Protein AF-A0A0A9DN92-F1 (afdb_monomer_lite)

Secondary structure (DSSP, 8-state):
-HHHHHHHHHHHS--------------SHHHHHHHHHHHHHH--PPP----------S----TT-HHHHHHHTTTTS------TT-HHHHHHHHHHHTS-HHHHHHHHHHHHHHHHHHHHHGGG--HHHHHHHHHHHHHHHHS--S-HHHHHHHHHHHHHHHHHHHHH-THHHHHTHHHHHHHHHGGGS-HHHHHHHHHHHHHHHHTTTT-TT-HHHHHHHHHHHHHHHHHHHHHHHHTTSS-S-S-HHHHHHHHHHHHHHHHHHHHHHHHHHHHSGGGHHHHHHHHHHHH-

Structure (mmCIF, N/CA/C/O backbone):
data_AF-A0A0A9DN92-F1
#
_entry.id   AF-A0A0A9DN92-F1
#
loop_
_atom_site.group_PDB
_atom_site.id
_atom_site.type_symbol
_atom_site.label_atom_id
_atom_site.label_alt_id
_atom_site.label_comp_id
_atom_site.label_asym_id
_atom_site.label_entity_id
_atom_site.label_seq_id
_atom_site.pdbx_PDB_ins_code
_atom_site.Cartn_x
_atom_site.Cartn_y
_atom_site.Cartn_z
_atom_site.occupancy
_atom_site.B_iso_or_equiv
_atom_site.auth_seq_id
_atom_site.auth_comp_id
_atom_site.auth_asym_id
_atom_site.auth_atom_id
_atom_site.pdbx_PDB_model_num
ATOM 1 N N . MET A 1 1 ? -34.559 -5.605 14.496 1.00 43.47 1 MET A N 1
ATOM 2 C CA . MET A 1 1 ? -35.981 -5.196 14.453 1.00 43.47 1 MET A CA 1
ATOM 3 C C . MET A 1 1 ? -36.834 -6.114 13.586 1.00 43.47 1 MET A C 1
ATOM 5 O O . MET A 1 1 ? -37.780 -6.673 14.115 1.00 43.47 1 MET A O 1
ATOM 9 N N . LEU A 1 2 ? -36.487 -6.346 12.312 1.00 36.09 2 LEU A N 1
ATOM 10 C CA . LEU A 1 2 ? -37.314 -7.161 11.402 1.00 36.09 2 LEU A CA 1
ATOM 11 C C . LEU A 1 2 ? -37.469 -8.635 11.831 1.00 36.09 2 LEU A C 1
ATOM 13 O O . LEU A 1 2 ? -38.539 -9.211 11.696 1.00 36.09 2 LEU A O 1
ATOM 17 N N . VAL A 1 3 ? -36.410 -9.231 12.388 1.00 43.56 3 VAL A N 1
ATOM 18 C CA . VAL A 1 3 ? -36.395 -10.650 12.793 1.00 43.56 3 VAL A CA 1
ATOM 19 C C . VAL A 1 3 ? -37.336 -10.915 13.972 1.00 43.56 3 VAL A C 1
ATOM 21 O O . VAL A 1 3 ? -38.085 -11.881 13.948 1.00 43.56 3 VAL A O 1
ATOM 24 N N . VAL A 1 4 ? -37.375 -10.007 14.953 1.00 49.88 4 VAL A N 1
ATOM 25 C CA . VAL A 1 4 ? -38.256 -10.123 16.131 1.00 49.88 4 VAL A CA 1
ATOM 26 C C . VAL A 1 4 ? -39.722 -9.871 15.754 1.00 49.88 4 VAL A C 1
ATOM 28 O O . VAL A 1 4 ? -40.617 -10.501 16.307 1.00 49.88 4 VAL A O 1
ATOM 31 N N . ALA A 1 5 ? -39.977 -8.993 14.776 1.00 45.62 5 ALA A N 1
ATOM 32 C CA . ALA A 1 5 ? -41.321 -8.765 14.244 1.00 45.62 5 ALA A CA 1
ATOM 33 C C . ALA A 1 5 ? -41.845 -9.979 13.452 1.00 45.62 5 ALA A C 1
ATOM 35 O O . ALA A 1 5 ? -43.013 -10.337 13.589 1.00 45.62 5 ALA A O 1
ATOM 36 N N . LEU A 1 6 ? -40.977 -10.660 12.692 1.00 45.88 6 LEU A N 1
ATOM 37 C CA . LEU A 1 6 ? -41.326 -11.886 11.965 1.00 45.88 6 LEU A CA 1
ATOM 38 C C . LEU A 1 6 ? -41.592 -13.067 12.913 1.00 45.88 6 LEU A C 1
ATOM 40 O O . LEU A 1 6 ? -42.570 -13.786 12.727 1.00 45.88 6 LEU A O 1
ATOM 44 N N . GLU A 1 7 ? -40.813 -13.200 13.989 1.00 47.06 7 GLU A N 1
ATOM 45 C CA . GLU A 1 7 ? -41.012 -14.249 15.003 1.00 47.06 7 GLU A CA 1
ATOM 46 C C . GLU A 1 7 ? -42.326 -14.088 15.797 1.00 47.06 7 GLU A C 1
ATOM 48 O O . GLU A 1 7 ? -42.868 -15.054 16.343 1.00 47.06 7 GLU A O 1
ATOM 53 N N . LYS A 1 8 ? -42.854 -12.857 15.866 1.00 48.88 8 LYS A N 1
ATOM 54 C CA . LYS A 1 8 ? -44.130 -12.534 16.525 1.00 48.88 8 LYS A CA 1
ATOM 55 C C . LYS A 1 8 ? -45.339 -12.844 15.633 1.00 48.88 8 LYS A C 1
ATOM 57 O O . LYS A 1 8 ? -46.377 -13.242 16.154 1.00 48.88 8 LYS A O 1
ATOM 62 N N . VAL A 1 9 ? -45.191 -12.717 14.310 1.00 51.09 9 VAL A N 1
ATOM 63 C CA . VAL A 1 9 ? -46.217 -13.081 13.309 1.00 51.09 9 VAL A CA 1
ATOM 64 C C . VAL A 1 9 ? -46.327 -14.599 13.141 1.00 51.09 9 VAL A C 1
ATOM 66 O O . VAL A 1 9 ? -47.426 -15.127 12.968 1.00 51.09 9 VAL A O 1
ATOM 69 N N . GLU A 1 10 ? -45.209 -15.317 13.256 1.00 49.81 10 GLU A N 1
ATOM 70 C CA . GLU A 1 10 ? -45.196 -16.783 13.197 1.00 49.81 10 GLU A CA 1
ATOM 71 C C . GLU A 1 10 ? -45.874 -17.412 14.426 1.00 49.81 10 GLU A C 1
ATOM 73 O O . GLU A 1 10 ? -46.599 -18.395 14.299 1.00 49.81 10 GLU A O 1
ATOM 78 N N . ARG A 1 11 ? -45.742 -16.795 15.611 1.00 50.12 11 ARG A N 1
ATOM 79 C CA . ARG A 1 11 ? -46.458 -17.230 16.826 1.00 50.12 11 ARG A CA 1
ATOM 80 C C . ARG A 1 11 ? -47.942 -16.857 16.852 1.00 50.12 11 ARG A C 1
ATOM 82 O O . ARG A 1 11 ? -48.706 -17.549 17.519 1.00 50.12 11 ARG A O 1
ATOM 89 N N . SER A 1 12 ? -48.363 -15.785 16.173 1.00 43.91 12 SER A N 1
ATOM 90 C CA . SER A 1 12 ? -49.780 -15.384 16.113 1.00 43.91 12 SER A CA 1
ATOM 91 C C . SER A 1 12 ? -50.568 -16.090 15.005 1.00 43.91 12 SER A C 1
ATOM 93 O O . SER A 1 12 ? -51.798 -16.131 15.059 1.00 43.91 12 SER A O 1
ATOM 95 N N . SER A 1 13 ? -49.881 -16.695 14.035 1.00 47.00 13 SER A N 1
ATOM 96 C CA . SER A 1 13 ? -50.494 -17.453 12.943 1.00 47.00 13 SER A CA 1
ATOM 97 C C . SER A 1 13 ? -50.582 -18.933 13.316 1.00 47.00 13 SER A C 1
ATOM 99 O O . SER A 1 13 ? -49.777 -19.756 12.887 1.00 47.00 13 SER A O 1
ATOM 101 N N . GLY A 1 14 ? -51.557 -19.274 14.160 1.00 42.22 14 GLY A N 1
ATOM 102 C CA . GLY A 1 14 ? -51.874 -20.666 14.483 1.00 42.22 14 GLY A CA 1
ATOM 103 C C . GLY A 1 14 ? -52.130 -21.511 13.226 1.00 42.22 14 GLY A C 1
ATOM 104 O O . GLY A 1 14 ? -52.696 -21.036 12.241 1.00 42.22 14 GLY A O 1
ATOM 105 N N . THR A 1 15 ? -51.700 -22.774 13.278 1.00 42.66 15 THR A N 1
ATOM 106 C CA . THR A 1 15 ? -51.783 -23.787 12.216 1.00 42.66 15 THR A CA 1
ATOM 107 C C . THR A 1 15 ? -53.162 -23.830 11.555 1.00 42.66 15 THR A C 1
ATOM 109 O O . THR A 1 15 ? -54.137 -24.292 12.148 1.00 42.66 15 THR A O 1
ATOM 112 N N . LEU A 1 16 ? -53.240 -23.392 10.297 1.00 39.69 16 LEU A N 1
ATOM 113 C CA . LEU A 1 16 ? -54.478 -23.375 9.519 1.00 39.69 16 LEU A CA 1
ATOM 114 C C . LEU A 1 16 ? -54.752 -24.773 8.938 1.00 39.69 16 LEU A C 1
ATOM 116 O O . LEU A 1 16 ? -54.486 -25.066 7.773 1.00 39.69 16 LEU A O 1
ATOM 120 N N . ILE A 1 17 ? -55.263 -25.667 9.789 1.00 36.03 17 ILE A N 1
ATOM 121 C CA . ILE A 1 17 ? -55.920 -26.902 9.356 1.00 36.03 17 ILE A CA 1
ATOM 122 C C . ILE A 1 17 ? -57.310 -26.532 8.836 1.00 36.03 17 ILE A C 1
ATOM 124 O O . ILE A 1 17 ? -58.165 -26.105 9.599 1.00 36.03 17 ILE A O 1
ATOM 128 N N . GLY A 1 18 ? -57.510 -26.750 7.536 1.00 36.69 18 GLY A N 1
ATOM 129 C CA . GLY A 1 18 ? -58.742 -27.276 6.949 1.00 36.69 18 GLY A CA 1
ATOM 130 C C . GLY A 1 18 ? -60.064 -26.524 7.158 1.00 36.69 18 GLY A C 1
ATOM 131 O O . GLY A 1 18 ? -60.669 -26.575 8.222 1.00 36.69 18 GLY A O 1
ATOM 132 N N . SER A 1 19 ? -60.618 -26.103 6.017 1.00 33.38 19 SER A N 1
ATOM 133 C CA . SER A 1 19 ? -62.048 -26.062 5.660 1.00 33.38 19 SER A CA 1
ATOM 134 C C . SER A 1 19 ? -62.841 -24.752 5.805 1.00 33.38 19 SER A C 1
ATOM 136 O O . SER A 1 19 ? -62.790 -24.039 6.798 1.00 33.38 19 SER A O 1
ATOM 138 N N . SER A 1 20 ? -63.657 -24.552 4.763 1.00 32.78 20 SER A N 1
ATOM 139 C CA . SER A 1 20 ? -64.855 -23.713 4.648 1.00 32.78 20 SER A CA 1
ATOM 140 C C . SER A 1 20 ? -64.709 -22.235 4.274 1.00 32.78 20 SER A C 1
ATOM 142 O O . SER A 1 20 ? -64.509 -21.336 5.081 1.00 32.78 20 SER A O 1
ATOM 144 N N . ILE A 1 2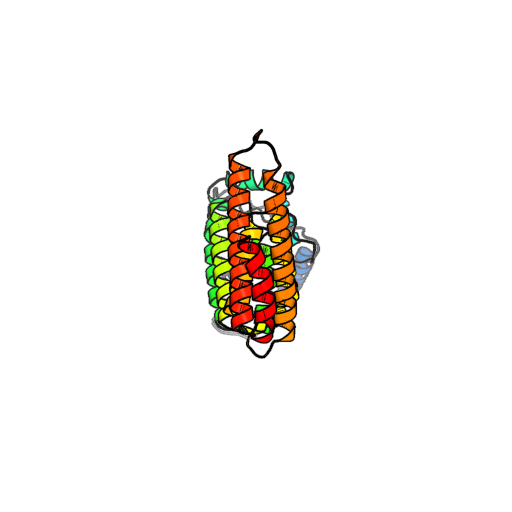1 ? -64.971 -22.022 2.983 1.00 45.66 21 ILE A N 1
ATOM 145 C CA . ILE A 1 21 ? -65.538 -20.822 2.368 1.00 45.66 21 ILE A CA 1
ATOM 146 C C . ILE A 1 21 ? -66.818 -20.424 3.123 1.00 45.66 21 ILE A C 1
ATOM 148 O O . ILE A 1 21 ? -67.816 -21.131 3.016 1.00 45.66 21 ILE A O 1
ATOM 152 N N . ALA A 1 22 ? -66.800 -19.306 3.852 1.00 39.00 22 ALA A N 1
ATOM 153 C CA . ALA A 1 22 ? -67.880 -18.311 3.921 1.00 39.00 22 ALA A CA 1
ATOM 154 C C . ALA A 1 22 ? -67.565 -17.233 4.971 1.00 39.00 22 ALA A C 1
ATOM 156 O O . ALA A 1 22 ? -66.999 -17.514 6.019 1.00 39.00 22 ALA A O 1
ATO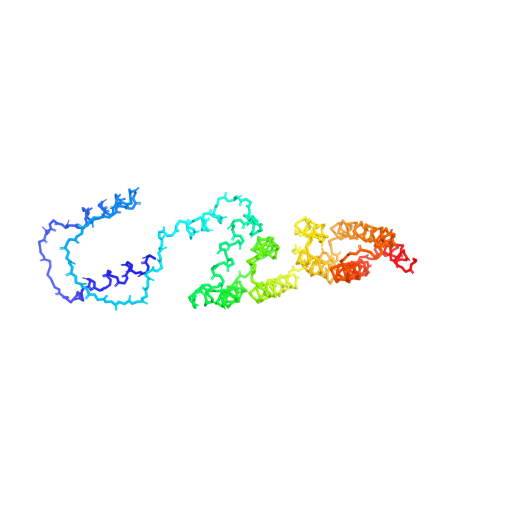M 157 N N . THR A 1 23 ? -68.054 -16.020 4.700 1.00 35.47 23 THR A N 1
ATOM 158 C CA . THR A 1 23 ? -68.032 -14.795 5.525 1.00 35.47 23 THR A CA 1
ATOM 159 C C . THR A 1 23 ? -66.787 -13.908 5.393 1.00 35.47 23 THR A C 1
ATOM 161 O O . THR A 1 23 ? -65.754 -14.080 6.026 1.00 35.47 23 THR A O 1
ATOM 164 N N . ILE A 1 24 ? -66.940 -12.879 4.555 1.00 49.47 24 ILE A N 1
ATOM 165 C CA . ILE A 1 24 ? -66.137 -11.657 4.575 1.00 49.47 24 ILE A CA 1
ATOM 166 C C . ILE A 1 24 ? -66.455 -10.954 5.901 1.00 49.47 24 ILE A C 1
ATOM 168 O O . ILE A 1 24 ? -67.438 -10.222 6.004 1.00 49.47 24 ILE A O 1
ATOM 172 N N . GLN A 1 25 ? -65.658 -11.208 6.936 1.00 45.16 25 GLN A N 1
ATOM 173 C CA . GLN A 1 25 ? -65.558 -10.294 8.067 1.00 45.16 25 GLN A CA 1
ATOM 174 C C . GLN A 1 25 ? -64.552 -9.206 7.699 1.00 45.16 25 GLN A C 1
ATOM 176 O O . GLN A 1 25 ? -63.431 -9.490 7.281 1.00 45.16 25 GLN A O 1
ATOM 181 N N . LYS A 1 26 ? -65.001 -7.954 7.811 1.00 48.16 26 LYS A N 1
ATOM 182 C CA . LYS A 1 26 ? -64.225 -6.724 7.644 1.00 48.16 26 LYS A CA 1
ATOM 183 C C . LYS A 1 26 ? -62.904 -6.862 8.408 1.00 48.16 26 LYS A C 1
ATOM 185 O O . LYS A 1 26 ? -62.885 -6.807 9.633 1.00 48.16 26 LYS A O 1
ATOM 190 N N . SER A 1 27 ? -61.822 -7.142 7.685 1.00 44.38 27 SER A N 1
ATOM 191 C CA . SER A 1 27 ? -60.524 -7.435 8.285 1.00 44.38 27 SER A CA 1
ATOM 192 C C . SER A 1 27 ? -59.995 -6.183 8.979 1.00 44.38 27 SER A C 1
ATOM 194 O O . SER A 1 27 ? -59.943 -5.140 8.337 1.00 44.38 27 SER A O 1
ATOM 196 N N . ALA A 1 28 ? -59.555 -6.301 10.234 1.00 49.59 28 ALA A N 1
ATOM 197 C CA . ALA A 1 28 ? -58.835 -5.262 10.987 1.00 49.59 28 ALA A CA 1
ATOM 198 C C . ALA A 1 28 ? -57.380 -5.055 10.500 1.00 49.59 28 ALA A C 1
ATOM 200 O O . ALA A 1 28 ? -56.656 -4.187 10.979 1.00 49.59 28 ALA A O 1
ATOM 201 N N . ALA A 1 29 ? -56.945 -5.854 9.522 1.00 52.69 29 ALA A N 1
ATOM 202 C CA . ALA A 1 29 ? -55.599 -5.830 8.962 1.00 52.69 29 ALA A CA 1
ATOM 203 C C . ALA A 1 29 ? -55.196 -4.524 8.234 1.00 52.69 29 ALA A C 1
ATOM 205 O O . ALA A 1 29 ? -54.056 -4.104 8.422 1.00 52.69 29 ALA A O 1
ATOM 206 N N . PRO A 1 30 ? -56.053 -3.852 7.432 1.00 54.47 30 PRO A N 1
ATOM 207 C CA . PRO A 1 30 ? -55.656 -2.648 6.709 1.00 54.47 30 PRO A CA 1
ATOM 208 C C . PRO A 1 30 ? -55.590 -1.408 7.611 1.00 54.47 30 PRO A C 1
ATOM 210 O O . PRO A 1 30 ? -54.745 -0.551 7.382 1.00 54.47 30 PRO A O 1
ATOM 213 N N . GLU A 1 31 ? -56.412 -1.325 8.662 1.00 56.19 31 GLU A N 1
ATOM 214 C CA . GLU A 1 31 ? -56.356 -0.227 9.642 1.00 56.19 31 GLU A CA 1
ATOM 215 C C . GLU A 1 31 ? -55.107 -0.336 10.528 1.00 56.19 31 GLU A C 1
ATOM 217 O O . GLU A 1 31 ? -54.437 0.662 10.782 1.00 56.19 31 GLU A O 1
ATOM 222 N N . MET A 1 32 ? -54.724 -1.557 10.908 1.00 54.78 32 MET A N 1
ATOM 223 C CA . MET A 1 32 ? -53.511 -1.808 11.690 1.00 54.78 32 MET A CA 1
ATOM 224 C C . MET A 1 32 ? -52.225 -1.556 10.883 1.00 54.78 32 MET A C 1
ATOM 226 O O . MET A 1 32 ? -51.235 -1.082 11.431 1.00 54.78 32 MET A O 1
ATOM 230 N N . LEU A 1 33 ? -52.246 -1.811 9.570 1.00 55.66 33 LEU A N 1
ATOM 231 C CA . LEU A 1 33 ? -51.150 -1.457 8.661 1.00 55.66 33 LEU A CA 1
ATOM 232 C C . LEU A 1 33 ? -51.002 0.062 8.511 1.00 55.66 33 LEU A C 1
ATOM 234 O O . LEU A 1 33 ? -49.880 0.560 8.510 1.00 55.66 33 LEU A O 1
ATOM 238 N N . LEU A 1 34 ? -52.118 0.794 8.431 1.00 59.41 34 LEU A N 1
ATOM 239 C CA . LEU A 1 34 ? -52.108 2.258 8.381 1.00 59.41 34 LEU A CA 1
ATOM 240 C C . LEU A 1 34 ? -51.570 2.864 9.684 1.00 59.41 34 LEU A C 1
ATOM 242 O O . LEU A 1 34 ? -50.750 3.774 9.632 1.00 59.41 34 LEU A O 1
ATOM 246 N N . ALA A 1 35 ? -51.975 2.320 10.835 1.00 58.97 35 ALA A N 1
ATOM 247 C CA . ALA A 1 35 ? -51.482 2.749 12.142 1.00 58.97 35 ALA A CA 1
ATOM 248 C C . ALA A 1 35 ? -49.975 2.481 12.313 1.00 58.97 35 ALA A C 1
ATOM 250 O O . ALA A 1 35 ? -49.251 3.347 12.788 1.00 58.97 35 ALA A O 1
ATOM 251 N N . LEU A 1 36 ? -49.480 1.329 11.843 1.00 59.69 36 LEU A N 1
ATOM 252 C CA . LEU A 1 36 ? -48.046 1.006 11.857 1.00 59.69 36 LEU A CA 1
ATOM 253 C C . LEU A 1 36 ? -47.224 1.899 10.917 1.00 59.69 36 LEU A C 1
ATOM 255 O O . LEU A 1 36 ? -46.072 2.211 11.214 1.00 59.69 36 LEU A O 1
ATOM 259 N N . MET A 1 37 ? -47.795 2.312 9.782 1.00 65.50 37 MET A N 1
ATOM 260 C CA . MET A 1 37 ? -47.149 3.273 8.884 1.00 65.50 37 MET A CA 1
ATOM 261 C C . MET A 1 37 ? -47.053 4.665 9.519 1.00 65.50 37 MET A C 1
ATOM 263 O O . MET A 1 37 ? -46.031 5.328 9.352 1.00 65.50 37 MET A O 1
ATOM 267 N N . ASP A 1 38 ? -48.074 5.082 10.268 1.00 54.75 38 ASP A N 1
ATOM 268 C CA . ASP A 1 38 ? -48.099 6.374 10.961 1.00 54.75 38 ASP A CA 1
ATOM 269 C C . ASP A 1 38 ? -47.172 6.380 12.196 1.00 54.75 38 ASP A C 1
ATOM 271 O O . ASP A 1 38 ? -46.449 7.350 12.437 1.00 54.75 38 ASP A O 1
ATOM 275 N N . GLU A 1 39 ? -47.078 5.257 12.916 1.00 64.88 39 GLU A N 1
ATOM 276 C CA . GLU A 1 39 ? -46.132 5.044 14.024 1.00 64.88 39 GLU A CA 1
ATOM 277 C C . GLU A 1 39 ? -44.674 5.050 13.539 1.00 64.88 39 GLU A C 1
ATOM 279 O O . GLU A 1 39 ? -43.820 5.714 14.128 1.00 64.88 39 GLU A O 1
ATOM 284 N N . ALA A 1 40 ? -44.381 4.385 12.416 1.00 55.00 40 ALA A N 1
ATOM 285 C CA . ALA A 1 40 ? -43.047 4.395 11.814 1.00 55.00 40 ALA A CA 1
ATOM 286 C C . ALA A 1 40 ? -42.637 5.782 11.285 1.00 55.00 40 ALA A C 1
ATOM 288 O O . ALA A 1 40 ? -41.444 6.069 11.176 1.00 55.00 40 ALA A O 1
ATOM 289 N N . TYR A 1 41 ? -43.610 6.634 10.951 1.00 48.84 41 TYR A N 1
ATOM 290 C CA . TYR A 1 41 ? -43.369 7.975 10.424 1.00 48.84 41 TYR A CA 1
ATOM 291 C C . TYR A 1 41 ? -43.255 9.046 11.522 1.00 48.84 41 TYR A C 1
ATOM 293 O O . TYR A 1 41 ? -42.501 10.006 11.362 1.00 48.84 41 TYR A O 1
ATOM 301 N N . THR A 1 42 ? -43.960 8.885 12.647 1.00 57.44 42 THR A N 1
ATOM 302 C CA . THR A 1 42 ? -44.031 9.893 13.726 1.00 57.44 42 THR A CA 1
ATOM 303 C C . THR A 1 42 ? -43.294 9.504 15.011 1.00 57.44 42 THR A C 1
ATOM 305 O O . THR A 1 42 ? -42.987 10.379 15.820 1.00 57.44 42 THR A O 1
ATOM 308 N N . GLY A 1 43 ? -42.962 8.223 15.199 1.00 51.22 43 GLY A N 1
ATOM 309 C CA . GLY A 1 43 ? -42.176 7.728 16.332 1.00 51.22 43 GLY A CA 1
ATOM 310 C C . GLY A 1 43 ? -42.883 7.761 17.693 1.00 51.22 43 GLY A C 1
ATOM 311 O O . GLY A 1 43 ? -42.207 7.675 18.716 1.00 51.22 43 GLY A O 1
ATOM 312 N N . SER A 1 44 ? -44.211 7.903 17.741 1.00 48.88 44 SER A N 1
ATOM 313 C CA . SER A 1 44 ? -44.971 7.930 18.997 1.00 48.88 44 SER A CA 1
ATOM 314 C C . SER A 1 44 ? -45.590 6.558 19.283 1.00 48.88 44 SER A C 1
ATOM 316 O O . SER A 1 44 ? -46.488 6.121 18.568 1.00 48.88 44 SER A O 1
ATOM 318 N N . ALA A 1 45 ? -45.091 5.871 20.315 1.00 45.59 45 ALA A N 1
ATOM 319 C CA . ALA A 1 45 ? -45.632 4.591 20.768 1.00 45.59 45 ALA A CA 1
ATOM 320 C C . ALA A 1 45 ? -46.953 4.799 21.529 1.00 45.59 45 ALA A C 1
ATOM 322 O O . ALA A 1 45 ? -47.048 5.674 22.391 1.00 45.59 45 ALA A O 1
ATOM 323 N N . ILE A 1 46 ? -47.959 3.972 21.236 1.00 44.66 46 ILE A N 1
ATOM 324 C CA . ILE A 1 46 ? -49.214 3.923 21.995 1.00 44.66 46 ILE A CA 1
ATOM 325 C C . ILE A 1 46 ? -48.932 3.245 23.345 1.00 44.66 46 ILE A C 1
ATOM 327 O O . ILE A 1 46 ? -48.501 2.093 23.388 1.00 44.66 46 ILE A O 1
ATOM 331 N N . GLU A 1 47 ? -49.159 3.963 24.447 1.00 41.16 47 GLU A N 1
ATOM 332 C CA . GLU A 1 47 ? -49.120 3.403 25.802 1.00 41.16 47 GLU A CA 1
ATOM 333 C C . GLU A 1 47 ? -50.300 2.442 26.012 1.00 41.16 47 GLU A C 1
ATOM 335 O O . GLU A 1 47 ? -51.456 2.844 25.880 1.00 41.16 47 GLU A O 1
ATOM 340 N N . ASP A 1 48 ? -50.011 1.193 26.389 1.00 36.34 48 ASP A N 1
ATOM 341 C CA . ASP A 1 48 ? -51.015 0.225 26.843 1.00 36.34 48 ASP A CA 1
ATOM 342 C C . ASP A 1 48 ? -50.839 -0.025 28.361 1.00 36.34 48 ASP A C 1
ATOM 344 O O . ASP A 1 48 ? -49.731 -0.352 28.809 1.00 36.34 48 ASP A O 1
ATOM 348 N N . PRO A 1 49 ? -51.889 0.135 29.194 1.00 46.44 49 PRO A N 1
ATOM 349 C CA . PRO A 1 49 ? -51.785 0.072 30.645 1.00 46.44 49 PRO A CA 1
ATOM 350 C C . PRO A 1 49 ? -52.001 -1.364 31.135 1.00 46.44 49 PRO A C 1
ATOM 352 O O . PRO A 1 49 ? -53.125 -1.798 31.381 1.00 46.44 49 PRO A O 1
ATOM 355 N N . SER A 1 50 ? -50.928 -2.126 31.327 1.00 36.28 50 SER A N 1
ATOM 356 C CA . SER A 1 50 ? -51.009 -3.389 32.067 1.00 36.28 50 SER A CA 1
ATOM 357 C C . SER A 1 50 ? -49.661 -3.743 32.678 1.00 36.28 50 SER A C 1
ATOM 359 O O . SER A 1 50 ? -48.745 -4.218 32.011 1.00 36.28 50 SER A O 1
ATOM 361 N N . GLY A 1 51 ? -49.531 -3.461 33.972 1.00 41.34 51 GLY A N 1
ATOM 362 C CA . GLY A 1 51 ? -48.363 -3.836 34.750 1.00 41.34 51 GLY A CA 1
ATOM 363 C C . GLY A 1 51 ? -48.321 -5.339 35.010 1.00 41.34 51 GLY A C 1
ATOM 364 O O . GLY A 1 51 ? -49.273 -5.908 35.538 1.00 41.34 51 GLY A O 1
ATOM 365 N N . ASN A 1 52 ? -47.169 -5.954 34.750 1.00 30.91 52 ASN A N 1
ATOM 366 C CA . ASN A 1 52 ? -46.671 -7.012 35.616 1.00 30.91 52 ASN A CA 1
ATOM 367 C C . ASN A 1 52 ? -45.139 -7.000 35.651 1.00 30.91 52 ASN A C 1
ATOM 369 O O . ASN A 1 52 ? -44.469 -7.040 34.622 1.00 30.91 52 ASN A O 1
ATOM 373 N N . SER A 1 53 ? -44.625 -6.922 36.874 1.00 43.72 53 SER A N 1
ATOM 374 C CA . SER A 1 53 ? -43.215 -6.899 37.244 1.00 43.72 53 SER A CA 1
ATOM 375 C C . SER A 1 53 ? -42.571 -8.269 37.021 1.00 43.72 53 SER A C 1
ATOM 377 O O . SER A 1 53 ? -43.040 -9.274 37.554 1.00 43.72 53 SER A O 1
ATOM 379 N N . GLY A 1 54 ? -41.476 -8.291 36.267 1.00 29.53 54 GLY A N 1
ATOM 380 C CA . GLY A 1 54 ? -40.533 -9.400 36.174 1.00 29.53 54 GLY A CA 1
ATOM 381 C C . GLY A 1 54 ? -39.140 -8.809 36.002 1.00 29.53 54 GLY A C 1
ATOM 382 O O . GLY A 1 54 ? -38.830 -8.245 34.958 1.00 29.53 54 GLY A O 1
ATOM 383 N N . SER A 1 55 ? -38.345 -8.847 37.069 1.00 42.00 55 SER A N 1
ATOM 384 C CA . SER A 1 55 ? -36.987 -8.316 37.112 1.00 42.00 55 SER A CA 1
ATOM 385 C C . SER A 1 55 ? -36.031 -9.230 36.343 1.00 42.00 55 SER A C 1
ATOM 387 O O . SER A 1 55 ? -35.527 -10.198 36.910 1.00 42.00 55 SER A O 1
ATOM 389 N N . ASP A 1 56 ? -35.753 -8.898 35.088 1.00 34.00 56 ASP A N 1
ATOM 390 C CA . ASP A 1 56 ? -34.561 -9.376 34.392 1.00 34.00 56 ASP A CA 1
ATOM 391 C C . ASP A 1 56 ? -33.565 -8.216 34.317 1.00 34.00 56 ASP A C 1
ATOM 393 O O . ASP A 1 56 ? -33.749 -7.244 33.584 1.00 34.00 56 ASP A O 1
ATOM 397 N N . ASP A 1 57 ? -32.509 -8.316 35.128 1.00 38.81 57 ASP A N 1
ATOM 398 C CA . ASP A 1 57 ? -31.367 -7.395 35.221 1.00 38.81 57 ASP A CA 1
ATOM 399 C C . ASP A 1 57 ? -30.430 -7.539 34.005 1.00 38.81 57 ASP A C 1
ATOM 401 O O . ASP A 1 57 ? -29.217 -7.726 34.091 1.00 38.81 57 ASP A O 1
ATOM 405 N N . SER A 1 58 ? -31.028 -7.492 32.822 1.00 40.75 58 SER A N 1
ATOM 406 C CA . SER A 1 58 ? -30.356 -7.240 31.561 1.00 40.75 58 SER A CA 1
ATOM 407 C C . SER A 1 58 ? -31.011 -5.994 31.009 1.00 40.75 58 SER A C 1
ATOM 409 O O . SER A 1 58 ? -31.999 -6.088 30.279 1.00 40.75 58 SER A O 1
ATOM 411 N N . GLY A 1 59 ? -30.499 -4.829 31.425 1.00 35.81 59 GLY A N 1
ATOM 412 C CA . GLY A 1 59 ? -30.943 -3.547 30.892 1.00 35.81 59 GLY A CA 1
ATOM 413 C C . GLY A 1 59 ? -31.076 -3.674 29.372 1.00 35.81 59 GLY A C 1
ATOM 414 O O . GLY A 1 59 ? -30.114 -4.123 28.731 1.00 35.81 59 GLY A O 1
ATOM 415 N N . PRO A 1 60 ? -32.261 -3.393 28.798 1.00 37.78 60 PRO A N 1
ATOM 416 C CA . PRO A 1 60 ? -32.426 -3.449 27.359 1.00 37.78 60 PRO A CA 1
ATOM 417 C C . PRO A 1 60 ? -31.345 -2.540 26.794 1.00 37.78 60 PRO A C 1
ATOM 419 O O . PRO A 1 60 ? -31.183 -1.422 27.280 1.00 37.78 60 PRO A O 1
ATOM 422 N N . LEU A 1 61 ? -30.542 -3.047 25.852 1.00 48.59 61 LEU A N 1
ATOM 423 C CA . LEU A 1 61 ? -29.640 -2.205 25.073 1.00 48.59 61 LEU A CA 1
ATOM 424 C C . LEU A 1 61 ? -30.485 -1.031 24.598 1.00 48.59 61 LEU A C 1
ATOM 426 O O . LEU A 1 61 ? -31.372 -1.232 23.766 1.00 48.59 61 LEU A O 1
ATOM 430 N N . ASP A 1 62 ? -30.271 0.127 25.218 1.00 45.41 62 ASP A N 1
ATOM 431 C CA . ASP A 1 62 ? -31.106 1.290 25.014 1.00 45.41 62 ASP A CA 1
ATOM 432 C C . ASP A 1 62 ? -30.835 1.757 23.589 1.00 45.41 62 ASP A C 1
ATOM 434 O O . ASP A 1 62 ? -29.861 2.440 23.289 1.00 45.41 62 ASP A O 1
ATOM 438 N N . LEU A 1 63 ? -31.651 1.260 22.662 1.00 47.25 63 LEU A N 1
ATOM 439 C CA . LEU A 1 63 ? -31.614 1.601 21.244 1.00 47.25 63 LEU A CA 1
ATOM 440 C C . LEU A 1 63 ? -31.950 3.085 21.029 1.00 47.25 63 LEU A C 1
ATOM 442 O O . LEU A 1 63 ? -31.777 3.580 19.916 1.00 47.25 63 LEU A O 1
ATOM 446 N N . ALA A 1 64 ? -32.401 3.777 22.082 1.00 45.22 64 ALA A N 1
ATOM 447 C CA . ALA A 1 64 ? -32.567 5.216 22.147 1.00 45.22 64 ALA A CA 1
ATOM 448 C C . ALA A 1 64 ? -31.357 5.939 22.767 1.00 45.22 64 ALA A C 1
ATOM 450 O O . ALA A 1 64 ? -31.442 7.150 22.959 1.00 45.22 64 ALA A O 1
ATOM 451 N N . ASP A 1 65 ? -30.232 5.257 23.035 1.00 56.03 65 ASP A N 1
ATOM 452 C CA . ASP A 1 65 ? -29.007 5.918 23.478 1.00 56.03 65 ASP A CA 1
ATOM 453 C C . ASP A 1 65 ? -28.552 6.901 22.382 1.00 56.03 65 ASP A C 1
ATOM 455 O O . ASP A 1 65 ? -28.124 6.479 21.292 1.00 56.03 65 ASP A O 1
ATOM 459 N N . PRO A 1 66 ? -28.637 8.222 22.632 1.00 54.28 66 PRO A N 1
ATOM 460 C CA . PRO A 1 66 ? -28.270 9.230 21.648 1.00 54.28 66 PRO A CA 1
ATOM 461 C C . PRO A 1 66 ? -26.805 9.094 21.218 1.00 54.28 66 PRO A C 1
ATOM 463 O O . PRO A 1 66 ? -26.467 9.490 20.103 1.00 54.28 66 PRO A O 1
ATOM 466 N N . MET A 1 67 ? -25.947 8.481 22.045 1.00 57.12 67 MET A N 1
ATOM 467 C CA . MET A 1 67 ? -24.562 8.164 21.691 1.00 57.12 67 MET A CA 1
ATOM 468 C C . MET A 1 67 ? -24.460 7.033 20.667 1.00 57.12 67 MET A C 1
ATOM 470 O O . MET A 1 67 ? -23.678 7.145 19.725 1.00 57.12 67 MET A O 1
ATOM 474 N N . PHE A 1 68 ? -25.240 5.957 20.808 1.00 57.06 68 PHE A N 1
ATOM 475 C CA . PHE A 1 68 ? -25.245 4.849 19.847 1.00 57.06 68 PHE A CA 1
ATOM 476 C C . PHE A 1 68 ? -25.805 5.299 18.492 1.00 57.06 68 PHE A C 1
ATOM 478 O O . PHE A 1 68 ? -25.257 4.960 17.443 1.00 57.06 68 PHE A O 1
ATOM 485 N N . LEU A 1 69 ? -26.838 6.144 18.509 1.00 56.84 69 LEU A N 1
ATOM 486 C CA . LEU A 1 69 ? -27.407 6.748 17.304 1.00 56.84 69 LEU A CA 1
ATOM 487 C C . LEU A 1 69 ? -26.458 7.767 16.646 1.00 56.84 69 LEU A C 1
ATOM 489 O O . LEU A 1 69 ? -26.367 7.795 15.418 1.00 56.84 69 LEU A O 1
ATOM 493 N N . ASP A 1 70 ? -25.704 8.561 17.417 1.00 57.25 70 ASP A N 1
ATOM 494 C CA . ASP A 1 70 ? -24.652 9.443 16.874 1.00 57.25 70 ASP A CA 1
ATOM 495 C C . ASP A 1 70 ? -23.444 8.651 16.331 1.00 57.25 70 ASP A C 1
ATOM 497 O O . ASP A 1 70 ? -22.805 9.074 15.363 1.00 57.25 70 ASP A O 1
ATOM 501 N N . LEU A 1 71 ? -23.162 7.467 16.893 1.00 54.91 71 LEU A N 1
ATOM 502 C CA . LEU A 1 71 ? -22.166 6.529 16.367 1.00 54.91 71 LEU A CA 1
ATOM 503 C C . LEU A 1 71 ? -22.602 5.950 15.009 1.00 54.91 71 LEU A C 1
ATOM 505 O O . LEU A 1 71 ? -21.788 5.861 14.090 1.00 54.91 71 LEU A O 1
ATOM 509 N N . LEU A 1 72 ? -23.884 5.584 14.880 1.00 51.16 72 LEU A N 1
ATOM 510 C CA . LEU A 1 72 ? -24.471 4.983 13.675 1.00 51.16 72 LEU A CA 1
ATOM 511 C C . LEU A 1 72 ? -24.728 5.991 12.545 1.00 51.16 72 LEU A C 1
ATOM 513 O O . LEU A 1 72 ? -24.592 5.637 11.374 1.00 51.16 72 LEU A O 1
ATOM 517 N N . LYS A 1 73 ? -25.040 7.256 12.863 1.00 56.31 73 LYS A N 1
ATOM 518 C CA . LYS A 1 73 ? -25.210 8.335 11.865 1.00 56.31 73 LYS A CA 1
ATOM 519 C C . LYS A 1 73 ? -23.969 8.567 10.997 1.00 56.31 73 LYS A C 1
ATOM 521 O O . LYS A 1 73 ? -24.063 9.091 9.894 1.00 56.31 73 LYS A O 1
ATOM 526 N N . ASN A 1 74 ? -22.800 8.171 11.487 1.00 52.88 74 ASN A N 1
ATOM 527 C CA . ASN A 1 74 ? -21.505 8.520 10.919 1.00 52.88 74 ASN A CA 1
ATOM 528 C C . ASN A 1 74 ? -21.111 7.684 9.682 1.00 52.88 74 ASN A C 1
ATOM 530 O O . ASN A 1 74 ? -20.125 8.010 9.026 1.00 52.88 74 ASN A O 1
ATOM 534 N N . GLU A 1 75 ? -21.829 6.595 9.369 1.00 51.50 75 GLU A N 1
ATOM 535 C CA . GLU A 1 75 ? -21.429 5.671 8.292 1.00 51.50 75 GLU A CA 1
ATOM 536 C C . GLU A 1 75 ? -22.214 5.817 6.980 1.00 51.50 75 GLU A C 1
ATOM 538 O O . GLU A 1 75 ? -21.716 5.380 5.946 1.00 51.50 75 GLU A O 1
ATOM 543 N N . ASN A 1 76 ? -23.383 6.472 6.981 1.00 47.84 76 ASN A N 1
ATOM 544 C CA . ASN A 1 76 ? -24.270 6.508 5.806 1.00 47.84 76 ASN A CA 1
ATOM 545 C C . ASN A 1 76 ? -24.254 7.837 5.017 1.00 47.84 76 ASN A C 1
ATOM 547 O O . ASN A 1 76 ? -24.644 7.851 3.855 1.00 47.84 76 ASN A O 1
ATOM 551 N N . ASP A 1 77 ? -23.757 8.936 5.603 1.00 41.34 77 ASP A N 1
ATOM 552 C CA . ASP A 1 77 ? -23.886 10.290 5.021 1.00 41.34 77 ASP A CA 1
ATOM 553 C C . ASP A 1 77 ? -22.625 10.823 4.310 1.00 41.34 77 ASP A C 1
ATOM 555 O O . ASP A 1 77 ? -22.561 11.991 3.931 1.00 41.34 77 ASP A O 1
ATOM 559 N N . GLY A 1 78 ? -21.580 10.008 4.120 1.00 43.50 78 GLY A N 1
ATOM 560 C CA . GLY A 1 78 ? -20.358 10.454 3.425 1.00 43.50 78 GLY A CA 1
ATOM 561 C C . GLY A 1 78 ? -19.574 11.560 4.152 1.00 43.50 78 GLY A C 1
ATOM 562 O O . GLY A 1 78 ? -18.659 12.156 3.582 1.00 43.50 78 GLY A O 1
ATOM 563 N N . ILE A 1 79 ? -19.906 11.831 5.417 1.00 40.03 79 ILE A N 1
ATOM 564 C CA . ILE A 1 79 ? -19.197 12.782 6.270 1.00 40.03 79 ILE A CA 1
ATOM 565 C C . ILE A 1 79 ? -17.882 12.135 6.715 1.00 40.03 79 ILE A C 1
ATOM 567 O O . ILE A 1 79 ? -17.849 10.990 7.164 1.00 40.03 79 ILE A O 1
ATOM 571 N N . VAL A 1 80 ? -16.787 12.883 6.548 1.00 46.94 80 VAL A N 1
ATOM 572 C CA . VAL A 1 80 ? -15.417 12.534 6.951 1.00 46.94 80 VAL A CA 1
ATOM 573 C C . VAL A 1 80 ? -15.438 11.789 8.283 1.00 46.94 80 VAL A C 1
ATOM 575 O O . VAL A 1 80 ? -15.914 12.338 9.276 1.00 46.94 80 VAL A O 1
ATOM 578 N N . ALA A 1 81 ? -14.923 10.552 8.290 1.00 49.81 81 ALA A N 1
ATOM 579 C CA . ALA A 1 81 ? -14.866 9.698 9.472 1.00 49.81 81 ALA A CA 1
ATOM 580 C C . ALA A 1 81 ? -14.447 10.527 10.694 1.00 49.81 81 ALA A C 1
ATOM 582 O O . ALA A 1 81 ? -13.310 11.007 10.735 1.00 49.81 81 ALA A O 1
ATOM 583 N N . LYS A 1 82 ? -15.369 10.736 11.656 1.00 53.31 82 LYS A N 1
ATOM 584 C CA . LYS A 1 82 ? -15.052 11.458 12.900 1.00 53.31 82 LYS A CA 1
ATOM 585 C C . LYS A 1 82 ? -13.748 10.880 13.444 1.00 53.31 82 LYS A C 1
ATOM 587 O O . LYS A 1 82 ? -13.644 9.679 13.697 1.00 53.31 82 LYS A O 1
ATOM 592 N N . HIS A 1 83 ? -12.744 11.739 13.575 1.00 52.69 83 HIS A N 1
ATOM 593 C CA . HIS A 1 83 ? -11.492 11.395 14.214 1.00 52.69 83 HIS A CA 1
ATOM 594 C C . HIS A 1 83 ? -11.843 10.911 15.627 1.00 52.69 83 HIS A C 1
ATOM 596 O O . HIS A 1 83 ? -12.265 11.689 16.481 1.00 52.69 83 HIS A O 1
ATOM 602 N N . TRP A 1 84 ? -11.702 9.609 15.884 1.00 54.97 84 TRP A N 1
ATOM 603 C CA . TRP A 1 84 ? -11.864 9.010 17.218 1.00 54.97 84 TRP A CA 1
ATOM 604 C C . TRP A 1 84 ? -10.972 9.681 18.283 1.00 54.97 84 TRP A C 1
ATOM 606 O O . TRP A 1 84 ? -11.090 9.406 19.470 1.00 54.97 84 TRP A O 1
ATOM 616 N N . THR A 1 85 ? -10.080 10.573 17.845 1.00 51.22 85 THR A N 1
ATOM 617 C CA . THR A 1 85 ? -9.199 11.429 18.626 1.00 51.22 85 THR A CA 1
ATOM 618 C C . THR A 1 85 ? -9.851 12.720 19.143 1.00 51.22 85 THR A C 1
ATOM 620 O O . THR A 1 85 ? -9.158 13.493 19.800 1.00 51.22 85 THR A O 1
ATOM 623 N N . SER A 1 86 ? -11.147 12.982 18.902 1.00 60.38 86 SER A N 1
ATOM 624 C CA . SER A 1 86 ? -11.832 14.103 19.567 1.00 60.38 86 SER A CA 1
ATOM 625 C C . SER A 1 86 ? -11.802 13.870 21.083 1.00 60.38 86 SER A C 1
ATOM 627 O O . SER A 1 86 ? -12.214 12.791 21.518 1.00 60.38 86 SER A O 1
ATOM 629 N N . PRO A 1 87 ? -11.354 14.838 21.905 1.00 57.06 87 PRO A N 1
ATOM 630 C CA . PRO A 1 87 ? -11.187 14.642 23.346 1.00 57.06 87 PRO A CA 1
ATOM 631 C C . PRO A 1 87 ? -12.457 14.143 24.048 1.00 57.06 87 PRO A C 1
ATOM 633 O O . PRO A 1 87 ? -12.376 13.312 24.949 1.00 57.06 87 PRO A O 1
ATOM 636 N N . THR A 1 88 ? -13.629 14.599 23.596 1.00 62.19 88 THR A N 1
ATOM 637 C CA . THR A 1 88 ? -14.941 14.230 24.151 1.00 62.19 88 THR A CA 1
ATOM 638 C C . THR A 1 88 ? -15.357 12.803 23.785 1.00 62.19 88 THR A C 1
ATOM 640 O O . THR A 1 88 ? -15.930 12.092 24.607 1.00 62.19 88 THR A O 1
ATOM 643 N N . ILE A 1 89 ? -15.046 12.358 22.564 1.00 65.00 89 ILE A N 1
ATOM 644 C CA . ILE A 1 89 ? -15.353 10.997 22.095 1.00 65.00 89 ILE A CA 1
ATOM 645 C C . ILE A 1 89 ? -14.337 10.012 22.685 1.00 65.00 89 ILE A C 1
ATOM 647 O O . ILE A 1 89 ? -14.698 8.942 23.157 1.00 65.00 89 ILE A O 1
ATOM 651 N N . SER A 1 90 ? -13.059 10.384 22.743 1.00 62.53 90 SER A N 1
ATOM 652 C CA . SER A 1 90 ? -12.023 9.534 23.329 1.00 62.53 90 SER A CA 1
ATOM 653 C C . SER A 1 90 ? -12.248 9.296 24.826 1.00 62.53 90 SER A C 1
ATOM 655 O O . SER A 1 90 ? -12.007 8.186 25.294 1.00 62.53 90 SER A O 1
ATOM 657 N N . SER A 1 91 ? -12.720 10.294 25.584 1.00 63.47 91 SER A N 1
ATOM 658 C CA . SER A 1 91 ? -12.983 10.149 27.024 1.00 63.47 91 SER A CA 1
ATOM 659 C C . SER A 1 91 ? -14.223 9.299 27.317 1.00 63.47 91 SER A C 1
ATOM 661 O O . SER A 1 91 ? -14.186 8.446 28.203 1.00 63.47 91 SER A O 1
ATOM 663 N N . THR A 1 92 ? -15.292 9.461 26.536 1.00 65.38 92 THR A N 1
ATOM 664 C CA . THR A 1 92 ? -16.507 8.636 26.644 1.00 65.38 92 THR A CA 1
ATOM 665 C C . THR A 1 92 ? -16.263 7.193 26.206 1.00 65.38 92 THR A C 1
ATOM 667 O O . THR A 1 92 ? -16.698 6.268 26.889 1.00 65.38 92 THR A O 1
ATOM 670 N N . LEU A 1 93 ? -15.485 6.963 25.144 1.00 65.62 93 LEU A N 1
ATOM 671 C CA . LEU A 1 93 ? -15.088 5.609 24.748 1.00 65.62 93 LEU A CA 1
ATOM 672 C C . LEU A 1 93 ? -14.162 4.959 25.774 1.00 65.62 93 LEU A C 1
ATOM 674 O O . LEU A 1 93 ? -14.289 3.768 26.044 1.00 65.62 93 LEU A O 1
ATOM 678 N N . GLN A 1 94 ? -13.261 5.725 26.390 1.00 66.06 94 GLN A N 1
ATOM 679 C CA . GLN A 1 94 ? -12.423 5.207 27.466 1.00 66.06 94 GLN A CA 1
ATOM 680 C C . GLN A 1 94 ? -13.250 4.849 28.710 1.00 66.06 94 GLN A C 1
ATOM 682 O O . GLN A 1 94 ? -12.953 3.853 29.368 1.00 66.06 94 GLN A O 1
ATOM 687 N N . ALA A 1 95 ? -14.328 5.585 28.995 1.00 66.38 95 ALA A N 1
ATOM 688 C CA . ALA A 1 95 ? -15.306 5.193 30.007 1.00 66.38 95 ALA A CA 1
ATOM 689 C C . ALA A 1 95 ? -16.060 3.904 29.616 1.00 66.38 95 ALA A C 1
ATOM 691 O O . ALA A 1 95 ? -16.222 3.029 30.463 1.00 66.38 95 ALA A O 1
ATOM 692 N N . ALA A 1 96 ? -16.419 3.728 28.337 1.00 62.78 96 ALA A N 1
ATOM 693 C CA . ALA A 1 96 ? -17.058 2.509 27.825 1.00 62.78 96 ALA A CA 1
ATOM 694 C C . ALA A 1 96 ? -16.142 1.264 27.889 1.00 62.78 96 ALA A C 1
ATOM 696 O O . ALA A 1 96 ? -16.590 0.176 28.235 1.00 62.78 96 ALA A O 1
ATOM 697 N N . VAL A 1 97 ? -14.832 1.404 27.649 1.00 62.06 97 VAL A N 1
ATOM 698 C CA . VAL A 1 97 ? -13.843 0.308 27.822 1.00 62.06 97 VAL A CA 1
ATOM 699 C C . VAL A 1 97 ? -13.739 -0.159 29.278 1.00 62.06 97 VAL A C 1
ATOM 701 O O . VAL A 1 97 ? -13.456 -1.332 29.566 1.00 62.06 97 VAL A O 1
ATOM 704 N N . ASN A 1 98 ? -13.950 0.773 30.204 1.00 67.19 98 ASN A N 1
ATOM 705 C CA . ASN A 1 98 ? -13.932 0.526 31.640 1.00 67.19 98 ASN A CA 1
ATOM 706 C C . ASN A 1 98 ? -15.309 0.099 32.186 1.00 67.19 98 ASN A C 1
ATOM 708 O O . ASN A 1 98 ? -15.396 -0.253 33.361 1.00 67.19 98 ASN A O 1
ATOM 712 N N . SER A 1 99 ? -16.350 0.103 31.345 1.00 65.19 99 SER A N 1
ATOM 713 C CA . SER A 1 99 ? -17.716 -0.324 31.663 1.00 65.19 99 SER A CA 1
ATOM 714 C C . SER A 1 99 ? -17.826 -1.865 31.751 1.00 65.19 99 SER A C 1
ATOM 716 O O . SER A 1 99 ? -16.900 -2.583 31.346 1.00 65.19 99 SER A O 1
ATOM 718 N N . PRO A 1 100 ? -18.909 -2.399 32.356 1.00 59.53 100 PRO A N 1
ATOM 719 C CA . PRO A 1 100 ? -19.115 -3.835 32.556 1.00 59.53 100 PRO A CA 1
ATOM 720 C C . PRO A 1 100 ? -19.059 -4.685 31.268 1.00 59.53 100 PRO A C 1
ATOM 722 O O . PRO A 1 100 ? -19.038 -4.203 30.140 1.00 59.53 100 PRO A O 1
ATOM 725 N N . GLN A 1 101 ? -19.012 -6.010 31.459 1.00 58.56 101 GLN A N 1
ATOM 726 C CA . GLN A 1 101 ? -18.651 -7.046 30.475 1.00 58.56 101 GLN A CA 1
ATOM 727 C C . GLN A 1 101 ? -19.275 -6.945 29.068 1.00 58.56 101 GLN A C 1
ATOM 729 O O . GLN A 1 101 ? -18.659 -7.448 28.128 1.00 58.56 101 GLN A O 1
ATOM 734 N N . SER A 1 102 ? -20.449 -6.333 28.883 1.00 57.75 102 SER A N 1
ATOM 735 C CA . SER A 1 102 ? -21.164 -6.344 27.597 1.00 57.75 102 SER A CA 1
ATOM 736 C C . SER A 1 102 ? -20.421 -5.588 26.488 1.00 57.75 102 SER A C 1
ATOM 738 O O . SER A 1 102 ? -20.315 -6.097 25.371 1.00 57.75 102 SER A O 1
ATOM 740 N N . ASP A 1 103 ? -19.828 -4.430 26.782 1.00 60.06 103 ASP A N 1
ATOM 741 C CA . ASP A 1 103 ? -19.093 -3.652 25.779 1.00 60.06 103 ASP A CA 1
ATOM 742 C C . ASP A 1 103 ? -17.738 -4.289 25.461 1.00 60.06 103 ASP A C 1
ATOM 744 O O . ASP A 1 103 ? -17.337 -4.372 24.298 1.00 60.06 103 ASP A O 1
ATOM 748 N N . ARG A 1 104 ? -17.080 -4.878 26.467 1.00 61.56 104 ARG A N 1
ATOM 749 C CA . ARG A 1 104 ? -15.869 -5.689 26.261 1.00 61.56 104 ARG A CA 1
ATOM 750 C C . ARG A 1 104 ? -16.133 -6.916 25.392 1.00 61.56 104 ARG A C 1
ATOM 752 O O . ARG A 1 104 ? -15.307 -7.243 24.542 1.00 61.56 104 ARG A O 1
ATOM 759 N N . LEU A 1 105 ? -17.282 -7.571 25.560 1.00 59.69 105 LEU A N 1
ATOM 760 C CA . LEU A 1 105 ? -17.696 -8.681 24.702 1.00 59.69 105 LEU A CA 1
ATOM 761 C C . LEU A 1 105 ? -17.893 -8.219 23.251 1.00 59.69 105 LEU A C 1
ATOM 763 O O . LEU A 1 105 ? -17.409 -8.887 22.338 1.00 59.69 105 LEU A O 1
ATOM 767 N N . LYS A 1 106 ? -18.519 -7.056 23.017 1.00 65.69 106 LYS A N 1
ATOM 768 C CA . LYS A 1 106 ? -18.670 -6.491 21.660 1.00 65.69 106 LYS A CA 1
ATOM 769 C C . LYS A 1 106 ? -17.311 -6.229 20.997 1.00 65.69 106 LYS A C 1
ATOM 771 O O . LYS A 1 106 ? -17.105 -6.636 19.852 1.00 65.69 106 LYS A O 1
ATOM 776 N N . LEU A 1 107 ? -16.364 -5.633 21.729 1.00 72.88 107 LEU A N 1
ATOM 777 C CA . LEU A 1 107 ? -14.986 -5.410 21.267 1.00 72.88 107 LEU A CA 1
ATOM 778 C C . LEU A 1 107 ? -14.256 -6.726 20.943 1.00 72.88 107 LEU A C 1
ATOM 780 O O . LEU A 1 107 ? -13.555 -6.801 19.940 1.00 72.88 107 LEU A O 1
ATOM 784 N N . GLN A 1 108 ? -14.463 -7.789 21.725 1.00 76.38 108 GLN A N 1
ATOM 785 C CA . GLN A 1 108 ? -13.866 -9.106 21.455 1.00 76.38 108 GLN A CA 1
ATOM 786 C C . GLN A 1 108 ? -14.497 -9.839 20.263 1.00 76.38 108 GLN A C 1
ATOM 788 O O . GLN A 1 108 ? -13.831 -10.641 19.602 1.00 76.38 108 GLN A O 1
ATOM 793 N N . MET A 1 109 ? -15.784 -9.617 19.986 1.00 78.31 109 MET A N 1
ATOM 794 C CA . MET A 1 109 ? -16.476 -10.300 18.889 1.00 78.31 109 MET A CA 1
ATOM 795 C C . MET A 1 109 ? -16.228 -9.644 17.530 1.00 78.31 109 MET A C 1
ATOM 797 O O . MET A 1 109 ? -16.175 -10.343 16.517 1.00 78.31 109 MET A O 1
ATOM 801 N N . ALA A 1 110 ? -16.021 -8.329 17.483 1.00 84.88 110 ALA A N 1
ATOM 802 C CA . ALA A 1 110 ? -15.828 -7.594 16.235 1.00 84.88 110 ALA A CA 1
ATOM 803 C C . ALA A 1 110 ? -14.687 -8.140 15.334 1.00 84.88 110 ALA A C 1
ATOM 805 O O . ALA A 1 110 ? -14.947 -8.369 14.150 1.00 84.88 110 ALA A O 1
ATOM 806 N N . PRO A 1 111 ? -13.475 -8.476 15.831 1.00 86.75 111 PRO A N 1
ATOM 807 C CA . PRO A 1 111 ? -12.437 -9.111 15.009 1.00 86.75 111 PRO A CA 1
ATOM 808 C C . PRO A 1 111 ? -12.857 -10.479 14.441 1.00 86.75 111 PRO A C 1
ATOM 810 O O . PRO A 1 111 ? -12.472 -10.848 13.325 1.00 86.75 111 PRO A O 1
ATOM 813 N N . ARG A 1 112 ? -13.679 -11.243 15.178 1.00 87.00 112 ARG A N 1
ATOM 814 C CA . ARG A 1 112 ? -14.212 -12.538 14.720 1.00 87.00 112 ARG A CA 1
ATOM 815 C C . ARG A 1 112 ? -15.233 -12.350 13.603 1.00 87.00 112 ARG A C 1
ATOM 817 O O . ARG A 1 112 ? -15.141 -13.033 12.585 1.00 87.00 112 ARG A O 1
ATOM 824 N N . PHE A 1 113 ? -16.147 -11.394 13.750 1.00 88.75 113 PHE A N 1
ATOM 825 C CA . PHE A 1 113 ? -17.098 -11.057 12.690 1.00 88.75 113 PHE A CA 1
ATOM 826 C C . PHE A 1 113 ? -16.396 -10.535 11.441 1.00 88.75 113 PHE A C 1
ATOM 828 O O . PHE A 1 113 ? -16.730 -10.965 10.342 1.00 88.75 113 PHE A O 1
ATOM 835 N N . LEU A 1 114 ? -15.367 -9.702 11.600 1.00 90.75 114 LEU A N 1
ATOM 836 C CA . LEU A 1 114 ? -14.555 -9.227 10.483 1.00 90.75 114 LEU A CA 1
ATOM 837 C C . LEU A 1 114 ? -13.870 -10.383 9.740 1.00 90.75 114 LEU A C 1
ATOM 839 O O . LEU A 1 114 ? -13.820 -10.399 8.515 1.00 90.75 114 LEU A O 1
ATOM 843 N N . THR A 1 115 ? -13.394 -11.388 10.477 1.00 90.25 115 THR A N 1
ATOM 844 C CA . THR A 1 115 ? -12.828 -12.609 9.884 1.00 90.25 115 THR A CA 1
ATOM 845 C C . THR A 1 115 ? -13.855 -13.343 9.029 1.00 90.25 115 THR A C 1
ATOM 847 O O . THR A 1 115 ? -13.553 -13.733 7.904 1.00 90.25 115 THR A O 1
ATOM 850 N N . LEU A 1 116 ? -15.066 -13.537 9.559 1.00 90.12 116 LEU A N 1
ATOM 851 C CA . LEU A 1 116 ? -16.144 -14.213 8.845 1.00 90.12 116 LEU A CA 1
ATOM 852 C C . LEU A 1 116 ? -16.590 -13.405 7.622 1.00 90.12 116 LEU A C 1
ATOM 854 O O . LEU A 1 116 ? -16.807 -13.972 6.553 1.00 90.12 116 LEU A O 1
ATOM 858 N N . TYR A 1 117 ? -16.670 -12.082 7.757 1.00 89.75 117 TYR A N 1
ATOM 859 C CA . TYR A 1 117 ? -16.956 -11.176 6.652 1.00 89.75 117 TYR A CA 1
ATOM 860 C C . TYR A 1 117 ? -15.913 -11.329 5.543 1.00 89.75 117 TYR A C 1
ATOM 862 O O . TYR A 1 117 ? -16.268 -11.613 4.405 1.00 89.75 117 TYR A O 1
ATOM 870 N N . PHE A 1 118 ? -14.618 -11.270 5.861 1.00 90.06 118 PHE A N 1
ATOM 871 C CA . PHE A 1 118 ? -13.587 -11.464 4.843 1.00 90.06 118 PHE A CA 1
ATOM 872 C C . PHE A 1 118 ? -13.626 -12.857 4.215 1.00 90.06 118 PHE A C 1
ATOM 874 O O . PHE A 1 118 ? -13.593 -12.966 2.993 1.00 90.06 118 PHE A O 1
ATOM 881 N N . ALA A 1 119 ? -13.816 -13.911 5.008 1.00 88.12 119 ALA A N 1
ATOM 882 C CA . ALA A 1 119 ? -13.947 -15.270 4.485 1.00 88.12 119 ALA A CA 1
ATOM 883 C C . ALA A 1 119 ? -15.162 -15.443 3.552 1.00 88.12 119 ALA A C 1
ATOM 885 O O . ALA A 1 119 ? -15.088 -16.174 2.565 1.00 88.12 119 ALA A O 1
ATOM 886 N N . THR A 1 120 ? -16.278 -14.770 3.844 1.00 85.56 120 THR A N 1
ATOM 887 C CA . THR A 1 120 ? -17.485 -14.813 3.003 1.00 85.56 120 THR A CA 1
ATOM 888 C C . THR A 1 120 ? -17.339 -13.950 1.758 1.00 85.56 120 THR A C 1
ATOM 890 O O . THR A 1 120 ? -17.649 -14.434 0.671 1.00 85.56 120 THR A O 1
ATOM 893 N N . THR A 1 121 ? -16.784 -12.737 1.875 1.00 83.44 121 THR A N 1
ATOM 894 C CA . THR A 1 121 ? -16.461 -11.908 0.703 1.00 83.44 121 THR A CA 1
ATOM 895 C C . THR A 1 121 ? -15.518 -12.638 -0.242 1.00 83.44 121 THR A C 1
ATOM 897 O O . THR A 1 121 ? -15.749 -12.585 -1.445 1.00 83.44 121 THR A O 1
ATOM 900 N N . TRP A 1 122 ? -14.557 -13.418 0.285 1.00 85.25 122 TRP A N 1
ATOM 901 C CA . TRP A 1 122 ? -13.595 -14.181 -0.516 1.00 85.25 122 TRP A CA 1
ATOM 902 C C . TRP A 1 122 ? -14.244 -15.193 -1.477 1.00 85.25 122 TRP A C 1
ATOM 904 O O . TRP A 1 122 ? -13.676 -15.530 -2.511 1.00 85.25 122 TRP A O 1
ATOM 914 N N . ARG A 1 123 ? -15.460 -15.665 -1.176 1.00 80.81 123 ARG A N 1
ATOM 915 C CA . ARG A 1 123 ? -16.161 -16.680 -1.978 1.00 80.81 123 ARG A CA 1
ATOM 916 C C . ARG A 1 123 ? -16.743 -16.134 -3.294 1.00 80.81 123 ARG A C 1
ATOM 918 O O . ARG A 1 123 ? -17.051 -16.929 -4.174 1.00 80.81 123 ARG A O 1
ATOM 925 N N . GLY A 1 124 ? -16.897 -14.816 -3.435 1.00 72.62 124 GLY A N 1
ATOM 926 C CA . GLY A 1 124 ? -17.509 -14.171 -4.608 1.00 72.62 124 GLY A CA 1
ATOM 927 C C . GLY A 1 124 ? -16.753 -12.932 -5.086 1.00 72.62 124 GLY A C 1
ATOM 928 O O . GLY A 1 124 ? -17.373 -11.971 -5.539 1.00 72.62 124 GLY A O 1
ATOM 929 N N . VAL A 1 125 ? -15.431 -12.912 -4.907 1.00 80.50 125 VAL A N 1
ATOM 930 C CA . VAL A 1 125 ? -14.613 -11.721 -5.153 1.00 80.50 125 VAL A CA 1
ATOM 931 C C . VAL A 1 125 ? -14.488 -11.424 -6.639 1.00 80.50 125 VAL A C 1
ATOM 933 O O . VAL A 1 125 ? -13.988 -12.241 -7.404 1.00 80.50 125 VAL A O 1
ATOM 936 N N . ASN A 1 126 ? -14.853 -10.196 -6.998 1.00 86.69 126 ASN A N 1
ATOM 937 C CA . ASN A 1 126 ? -14.534 -9.576 -8.277 1.00 86.69 126 ASN A CA 1
ATOM 938 C C . ASN A 1 126 ? -13.548 -8.423 -8.043 1.00 86.69 126 ASN A C 1
ATOM 940 O O . ASN A 1 126 ? -13.631 -7.744 -7.015 1.00 86.69 126 ASN A O 1
ATOM 944 N N . ASP A 1 127 ? -12.688 -8.124 -9.019 1.00 89.69 127 ASP A N 1
ATOM 945 C CA . ASP A 1 127 ? -11.701 -7.036 -8.911 1.00 89.69 127 ASP A CA 1
ATOM 946 C C . ASP A 1 127 ? -12.346 -5.676 -8.609 1.00 89.69 127 ASP A C 1
ATOM 948 O O . ASP A 1 127 ? -11.819 -4.892 -7.826 1.00 89.69 127 ASP A O 1
ATOM 952 N N . SER A 1 128 ? -13.534 -5.406 -9.162 1.00 90.81 128 SER A N 1
ATOM 953 C CA . SER A 1 128 ? -14.284 -4.175 -8.875 1.00 90.81 128 SER A CA 1
ATOM 954 C C . SER A 1 128 ? -14.642 -4.037 -7.390 1.00 90.81 128 SER A C 1
ATOM 956 O O . SER A 1 128 ? -14.518 -2.946 -6.830 1.00 90.81 128 SER A O 1
ATOM 958 N N . LEU A 1 129 ? -15.024 -5.140 -6.736 1.00 89.44 129 LEU A N 1
ATOM 959 C CA . LEU A 1 129 ? -15.335 -5.142 -5.308 1.00 89.44 129 LEU A CA 1
ATOM 960 C C . LEU A 1 129 ? -14.069 -4.917 -4.475 1.00 89.44 129 LEU A C 1
ATOM 962 O O . LEU A 1 129 ? -14.099 -4.131 -3.532 1.00 89.44 129 LEU A O 1
ATOM 966 N N . LEU A 1 130 ? -12.951 -5.556 -4.836 1.00 91.44 130 LEU A N 1
ATOM 967 C CA . LEU A 1 130 ? -11.665 -5.336 -4.166 1.00 91.44 130 LEU A CA 1
ATOM 968 C C . LEU A 1 130 ? -11.198 -3.884 -4.302 1.00 91.44 130 LEU A C 1
ATOM 970 O O . LEU A 1 130 ? -10.800 -3.276 -3.309 1.00 91.44 130 LEU A O 1
ATOM 974 N N . CYS A 1 131 ? -11.311 -3.302 -5.497 1.00 92.19 131 CYS A N 1
ATOM 975 C CA . CYS A 1 131 ? -10.986 -1.900 -5.750 1.00 92.19 131 CYS A CA 1
ATOM 976 C C . CYS A 1 131 ? -11.830 -0.934 -4.907 1.00 92.19 131 CYS A C 1
ATOM 978 O O . CYS A 1 131 ? -11.328 0.111 -4.502 1.00 92.19 131 CYS A O 1
ATOM 980 N N . ALA A 1 132 ? -13.087 -1.272 -4.610 1.00 90.75 132 ALA A N 1
ATOM 981 C CA . ALA A 1 132 ? -13.926 -0.476 -3.718 1.00 90.75 132 ALA A CA 1
ATOM 982 C C . ALA A 1 132 ? -13.585 -0.703 -2.234 1.00 90.75 132 ALA A C 1
ATOM 984 O O . ALA A 1 132 ? -13.560 0.241 -1.445 1.00 90.75 132 ALA A O 1
ATOM 985 N N . LEU A 1 133 ? -13.302 -1.948 -1.843 1.00 91.25 133 LEU A N 1
ATOM 986 C CA . LEU A 1 133 ? -13.128 -2.331 -0.444 1.00 91.25 133 LEU A CA 1
ATOM 987 C C . LEU A 1 133 ? -11.747 -1.964 0.114 1.00 91.25 133 LEU A C 1
ATOM 989 O O . LEU A 1 133 ? -11.650 -1.532 1.260 1.00 91.25 133 LEU A O 1
ATOM 993 N N . ILE A 1 134 ? -10.674 -2.096 -0.671 1.00 93.12 134 ILE A N 1
ATOM 994 C CA . ILE A 1 134 ? -9.304 -1.820 -0.207 1.00 93.12 134 ILE A CA 1
ATOM 995 C C . ILE A 1 134 ? -9.141 -0.371 0.295 1.00 93.12 134 ILE A C 1
ATOM 997 O O . ILE A 1 134 ? -8.640 -0.200 1.407 1.00 93.12 134 ILE A O 1
ATOM 1001 N N . PRO A 1 135 ? -9.602 0.682 -0.413 1.00 92.69 135 PRO A N 1
ATOM 1002 C CA . PRO A 1 135 ? -9.537 2.052 0.103 1.00 92.69 135 PRO A CA 1
ATOM 1003 C C . PRO A 1 135 ? -10.312 2.255 1.414 1.00 92.69 135 PRO A C 1
ATOM 1005 O O . PRO A 1 135 ? -9.876 3.017 2.285 1.00 92.69 135 PRO A O 1
ATOM 1008 N N . VAL A 1 136 ? -11.438 1.554 1.592 1.00 90.00 136 VAL A N 1
ATOM 1009 C CA . VAL A 1 136 ? -12.208 1.570 2.848 1.00 90.00 136 VAL A CA 1
ATOM 1010 C C . VAL A 1 136 ? -11.389 0.934 3.968 1.00 90.00 136 VAL A C 1
ATOM 1012 O O . VAL A 1 136 ? -11.250 1.522 5.042 1.00 90.00 136 VAL A O 1
ATOM 1015 N N . VAL A 1 137 ? -10.770 -0.217 3.700 1.00 91.94 137 VAL A N 1
ATOM 1016 C CA . VAL A 1 137 ? -9.886 -0.911 4.643 1.00 91.94 137 VAL A CA 1
ATOM 1017 C C . VAL A 1 137 ? -8.693 -0.034 5.039 1.00 91.94 137 VAL A C 1
ATOM 1019 O O . VAL A 1 137 ? -8.432 0.127 6.232 1.00 91.94 137 VAL A O 1
ATOM 1022 N N . MET A 1 138 ? -8.022 0.608 4.077 1.00 91.56 138 MET A N 1
ATOM 1023 C CA . MET A 1 138 ? -6.926 1.553 4.334 1.00 91.56 138 MET A CA 1
ATOM 1024 C C . MET A 1 138 ? -7.373 2.714 5.230 1.00 91.56 138 MET A C 1
ATOM 1026 O O . MET A 1 138 ? -6.669 3.098 6.163 1.00 91.56 138 MET A O 1
ATOM 1030 N N . SER A 1 139 ? -8.555 3.273 4.966 1.00 87.62 139 SER A N 1
ATOM 1031 C CA . SER A 1 139 ? -9.106 4.389 5.742 1.00 87.62 139 SER A CA 1
ATOM 1032 C C . SER A 1 139 ? -9.444 3.972 7.175 1.00 87.62 139 SER A C 1
ATOM 1034 O O . SER A 1 139 ? -9.134 4.690 8.126 1.00 87.62 139 SER A O 1
ATOM 1036 N N . ARG A 1 140 ? -10.015 2.775 7.356 1.00 86.50 140 ARG A N 1
ATOM 1037 C CA . ARG A 1 140 ? -10.313 2.222 8.683 1.00 86.50 140 ARG A CA 1
ATOM 1038 C C . ARG A 1 140 ? -9.056 1.865 9.465 1.00 86.50 140 ARG A C 1
ATOM 1040 O O . ARG A 1 140 ? -9.033 2.087 10.670 1.00 86.50 140 ARG A O 1
ATOM 1047 N N . TYR A 1 141 ? -7.990 1.411 8.804 1.00 87.38 141 TYR A N 1
ATOM 1048 C CA . TYR A 1 141 ? -6.709 1.087 9.446 1.00 87.38 141 TYR A CA 1
ATOM 1049 C C . TYR A 1 141 ? -6.164 2.239 10.313 1.00 87.38 141 TYR A C 1
ATOM 1051 O O . TYR A 1 141 ? -5.654 2.013 11.419 1.00 87.38 141 TYR A O 1
ATOM 1059 N N . ALA A 1 142 ? -6.313 3.476 9.826 1.00 75.38 142 ALA A N 1
ATOM 1060 C CA . ALA A 1 142 ? -5.871 4.695 10.500 1.00 75.38 142 ALA A CA 1
ATOM 1061 C C . ALA A 1 142 ? -6.858 5.209 11.569 1.00 75.38 142 ALA A C 1
ATOM 1063 O O . ALA A 1 142 ? -6.439 5.895 12.501 1.00 75.38 142 ALA A O 1
ATOM 1064 N N . ALA A 1 143 ? -8.143 4.858 11.468 1.00 79.38 143 ALA A N 1
ATOM 1065 C CA . ALA A 1 143 ? -9.228 5.352 12.316 1.00 79.38 143 ALA A CA 1
ATOM 1066 C C . ALA A 1 143 ? -9.820 4.229 13.189 1.00 79.38 143 ALA A C 1
ATOM 1068 O O . ALA A 1 143 ? -10.997 3.886 13.067 1.00 79.38 143 ALA A O 1
ATOM 1069 N N . MET A 1 144 ? -8.987 3.658 14.063 1.00 81.19 144 MET A N 1
ATOM 1070 C CA . MET A 1 144 ? -9.381 2.590 14.989 1.00 81.19 144 MET A CA 1
ATOM 1071 C C . MET A 1 144 ? -9.841 3.126 16.340 1.00 81.19 144 MET A C 1
ATOM 1073 O O . MET A 1 144 ? -9.335 4.135 16.831 1.00 81.19 144 MET A O 1
ATOM 1077 N N . PHE A 1 145 ? -10.744 2.377 16.964 1.00 77.25 145 PHE A N 1
ATOM 1078 C CA . PHE A 1 145 ? -11.134 2.571 18.352 1.00 77.25 145 PHE A CA 1
ATOM 1079 C C . PHE A 1 145 ? -9.907 2.460 19.285 1.00 77.25 145 PHE A C 1
ATOM 1081 O O . PHE A 1 145 ? -9.110 1.535 19.103 1.00 77.25 145 PHE A O 1
ATOM 1088 N N . PRO A 1 146 ? -9.738 3.341 20.291 1.00 75.69 146 PRO A N 1
ATOM 1089 C CA . PRO A 1 146 ? -8.508 3.468 21.083 1.00 75.69 146 PRO A CA 1
ATOM 1090 C C . PRO A 1 146 ? -8.284 2.348 22.126 1.00 75.69 146 PRO A C 1
ATOM 1092 O O . PRO A 1 146 ? -7.739 2.595 23.198 1.00 75.69 146 PRO A O 1
ATOM 1095 N N . ASP A 1 147 ? -8.649 1.103 21.816 1.00 82.88 147 ASP A N 1
ATOM 1096 C CA . ASP A 1 147 ? -8.256 -0.085 22.579 1.00 82.88 147 ASP A CA 1
ATOM 1097 C C . ASP A 1 147 ? -7.086 -0.800 21.888 1.00 82.88 147 ASP A C 1
ATOM 1099 O O . ASP A 1 147 ? -7.117 -1.050 20.680 1.00 82.88 147 ASP A O 1
ATOM 1103 N N . LYS A 1 148 ? -6.029 -1.114 22.648 1.00 84.06 148 LYS A N 1
ATOM 1104 C CA . LYS A 1 148 ? -4.767 -1.631 22.089 1.00 84.06 148 LYS A CA 1
ATOM 1105 C C . LYS A 1 148 ? -4.904 -3.051 21.541 1.00 84.06 148 LYS A C 1
ATOM 1107 O O . LYS A 1 148 ? -4.341 -3.332 20.485 1.00 84.06 148 LYS A O 1
ATOM 1112 N N . VAL A 1 149 ? -5.620 -3.927 22.249 1.00 86.06 149 VAL A N 1
ATOM 1113 C CA . VAL A 1 149 ? -5.768 -5.342 21.870 1.00 86.06 149 VAL A CA 1
ATOM 1114 C C . VAL A 1 149 ? -6.671 -5.444 20.649 1.00 86.06 149 VAL A C 1
ATOM 1116 O O . VAL A 1 149 ? -6.273 -6.005 19.630 1.00 86.06 149 VAL A O 1
ATOM 1119 N N . PHE A 1 150 ? -7.831 -4.797 20.710 1.00 86.25 150 PHE A N 1
ATOM 1120 C CA . PHE A 1 150 ? -8.768 -4.696 19.605 1.00 86.25 150 PHE A CA 1
ATOM 1121 C C . PHE A 1 150 ? -8.121 -4.080 18.361 1.00 86.25 150 PHE A C 1
ATOM 1123 O O . PHE A 1 150 ? -8.152 -4.684 17.290 1.00 86.25 150 PHE A O 1
ATOM 1130 N N . SER A 1 151 ? -7.477 -2.912 18.493 1.00 87.31 151 SER A N 1
ATOM 1131 C CA . SER A 1 151 ? -6.809 -2.249 17.365 1.00 87.31 151 SER A CA 1
ATOM 1132 C C . SER A 1 151 ? -5.770 -3.150 16.711 1.00 87.31 151 SER A C 1
ATOM 1134 O O . SER A 1 151 ? -5.656 -3.162 15.487 1.00 87.31 151 SER A O 1
ATOM 1136 N N . PHE A 1 152 ? -4.994 -3.884 17.511 1.00 89.38 152 PHE A N 1
ATOM 1137 C CA . PHE A 1 152 ? -3.988 -4.805 16.999 1.00 89.38 152 PHE A CA 1
ATOM 1138 C C . PHE A 1 152 ? -4.626 -5.967 16.228 1.00 89.38 152 PHE A C 1
ATOM 1140 O O . PHE A 1 152 ? -4.233 -6.227 15.090 1.00 89.38 152 PHE A O 1
ATOM 1147 N N . GLU A 1 153 ? -5.634 -6.630 16.802 1.00 91.06 153 GLU A N 1
ATOM 1148 C CA . GLU A 1 153 ? -6.315 -7.752 16.151 1.00 91.06 153 GLU A CA 1
ATOM 1149 C C . GLU A 1 153 ? -7.007 -7.337 14.852 1.00 91.06 153 GLU A C 1
ATOM 1151 O O . GLU A 1 153 ? -6.849 -8.008 13.830 1.00 91.06 153 GLU A O 1
ATOM 1156 N N . VAL A 1 154 ? -7.732 -6.215 14.863 1.00 91.19 154 VAL A N 1
ATOM 1157 C CA . VAL A 1 154 ? -8.419 -5.707 13.673 1.00 91.19 154 VAL A CA 1
ATOM 1158 C C . VAL A 1 154 ? -7.413 -5.319 12.599 1.00 91.19 154 VAL A C 1
ATOM 1160 O O . VAL A 1 154 ? -7.539 -5.786 11.469 1.00 91.19 154 VAL A O 1
ATOM 1163 N N . ARG A 1 155 ? -6.383 -4.523 12.928 1.00 91.94 155 ARG A N 1
ATOM 1164 C CA . ARG A 1 155 ? -5.353 -4.126 11.952 1.00 91.94 155 ARG A CA 1
ATOM 1165 C C . ARG A 1 155 ? -4.663 -5.330 11.334 1.00 91.94 155 ARG A C 1
ATOM 1167 O O . ARG A 1 155 ? -4.488 -5.342 10.123 1.00 91.94 155 ARG A O 1
ATOM 1174 N N . LYS A 1 156 ? -4.350 -6.359 12.128 1.00 92.81 156 LYS A N 1
ATOM 1175 C CA . LYS A 1 156 ? -3.792 -7.608 11.604 1.00 92.81 156 LYS A CA 1
ATOM 1176 C C . LYS A 1 156 ? -4.703 -8.216 10.535 1.00 92.81 156 LYS A C 1
ATOM 1178 O O . LYS A 1 156 ? -4.239 -8.489 9.437 1.00 92.81 156 LYS A O 1
ATOM 1183 N N . ARG A 1 157 ? -6.007 -8.355 10.805 1.00 93.12 157 ARG A N 1
ATOM 1184 C CA . ARG A 1 157 ? -6.951 -8.911 9.816 1.00 93.12 157 ARG A CA 1
ATOM 1185 C C . ARG A 1 157 ? -7.128 -8.027 8.586 1.00 93.12 157 ARG A C 1
ATOM 1187 O O . ARG A 1 157 ? -7.272 -8.559 7.492 1.00 93.12 157 ARG A O 1
ATOM 1194 N N . LEU A 1 158 ? -7.109 -6.704 8.753 1.00 93.94 158 LEU A N 1
ATOM 1195 C CA . LEU A 1 158 ? -7.143 -5.765 7.630 1.00 93.94 158 LEU A CA 1
ATOM 1196 C C . LEU A 1 158 ? -5.898 -5.902 6.742 1.00 93.94 158 LEU A C 1
ATOM 1198 O O . LEU A 1 158 ? -6.034 -5.955 5.522 1.00 93.94 158 LEU A O 1
ATOM 1202 N N . SER A 1 159 ? -4.706 -5.988 7.341 1.00 93.69 159 SER A N 1
ATOM 1203 C CA . SER A 1 159 ? -3.453 -6.225 6.617 1.00 93.69 159 SER A CA 1
ATOM 1204 C C . SER A 1 159 ? -3.473 -7.559 5.883 1.00 93.69 159 SER A C 1
ATOM 1206 O O . SER A 1 159 ? -3.215 -7.580 4.684 1.00 93.69 159 SER A O 1
ATOM 1208 N N . ASP A 1 160 ? -3.838 -8.645 6.570 1.00 94.31 160 ASP A N 1
ATOM 1209 C CA . ASP A 1 160 ? -3.911 -9.986 5.979 1.00 94.31 160 ASP A CA 1
ATOM 1210 C C . ASP A 1 160 ? -4.853 -9.996 4.762 1.00 94.31 160 ASP A C 1
ATOM 1212 O O . ASP A 1 160 ? -4.509 -10.527 3.707 1.00 94.31 160 ASP A O 1
ATOM 1216 N N . PHE A 1 161 ? -6.016 -9.345 4.880 1.00 93.44 161 PHE A N 1
ATOM 1217 C CA . PHE A 1 161 ? -6.973 -9.214 3.784 1.00 93.44 161 PHE A CA 1
ATOM 1218 C C . PHE A 1 161 ? -6.419 -8.397 2.607 1.00 93.44 161 PHE A C 1
ATOM 1220 O O . PHE A 1 161 ? -6.512 -8.841 1.464 1.00 93.44 161 PHE A O 1
ATOM 1227 N N . MET A 1 162 ? -5.830 -7.221 2.859 1.00 93.75 162 MET A N 1
ATOM 1228 C CA . MET A 1 162 ? -5.268 -6.385 1.787 1.00 93.75 162 MET A CA 1
ATOM 1229 C C . MET A 1 162 ? -4.129 -7.087 1.049 1.00 93.75 162 MET A C 1
ATOM 1231 O O . MET A 1 162 ? -4.092 -7.063 -0.179 1.00 93.75 162 MET A O 1
ATOM 1235 N N . LEU A 1 163 ? -3.210 -7.723 1.781 1.00 94.25 163 LEU A N 1
ATOM 1236 C CA . LEU A 1 163 ? -2.096 -8.450 1.178 1.00 94.25 163 LEU A CA 1
ATOM 1237 C C . LEU A 1 163 ? -2.593 -9.628 0.336 1.00 94.25 163 LEU A C 1
ATOM 1239 O O . LEU A 1 163 ? -2.136 -9.800 -0.792 1.00 94.25 163 LEU A O 1
ATOM 1243 N N . ALA A 1 164 ? -3.573 -10.390 0.835 1.00 93.62 164 ALA A N 1
ATOM 1244 C CA . ALA A 1 164 ? -4.198 -11.462 0.067 1.00 93.62 164 ALA A CA 1
ATOM 1245 C C . ALA A 1 164 ? -4.876 -10.933 -1.208 1.00 93.62 164 ALA A C 1
ATOM 1247 O O . ALA A 1 164 ? -4.767 -11.555 -2.264 1.00 93.62 164 ALA A O 1
ATOM 1248 N N . ALA A 1 165 ? -5.535 -9.771 -1.140 1.00 92.88 165 ALA A N 1
ATOM 1249 C CA . ALA A 1 165 ? -6.165 -9.143 -2.298 1.00 92.88 165 ALA A CA 1
ATOM 1250 C C . ALA A 1 165 ? -5.140 -8.749 -3.375 1.00 92.88 165 ALA A C 1
ATOM 1252 O O . ALA A 1 165 ? -5.336 -9.076 -4.545 1.00 92.88 165 ALA A O 1
ATOM 1253 N N . PHE A 1 166 ? -4.022 -8.123 -2.990 1.00 94.00 166 PHE A N 1
ATOM 1254 C CA . PHE A 1 166 ? -2.942 -7.786 -3.925 1.00 94.00 166 PHE A CA 1
ATOM 1255 C C . PHE A 1 166 ? -2.258 -9.023 -4.511 1.00 94.00 166 PHE A C 1
ATOM 1257 O O . PHE A 1 166 ? -1.911 -9.027 -5.689 1.00 94.00 166 PHE A O 1
ATOM 1264 N N . GLN A 1 167 ? -2.116 -10.088 -3.721 1.00 92.38 167 GLN A N 1
ATOM 1265 C CA . GLN A 1 167 ? -1.571 -11.352 -4.204 1.00 92.38 167 GLN A CA 1
ATOM 1266 C C . GLN A 1 167 ? -2.502 -12.034 -5.213 1.00 92.38 167 GLN A C 1
ATOM 1268 O O . GLN A 1 167 ? -2.031 -12.594 -6.201 1.00 92.38 167 GLN A O 1
ATOM 1273 N N . CYS A 1 168 ? -3.813 -11.996 -4.969 1.00 91.50 168 CYS A N 1
ATOM 1274 C CA . CYS A 1 168 ? -4.807 -12.591 -5.856 1.00 91.50 168 CYS A CA 1
ATOM 1275 C C . CYS A 1 168 ? -4.949 -11.813 -7.170 1.00 91.50 168 CYS A C 1
ATOM 1277 O O . CYS A 1 168 ? -5.123 -12.422 -8.222 1.00 91.50 168 CYS A O 1
ATOM 1279 N N . SER A 1 169 ? -4.878 -10.481 -7.111 1.00 91.81 169 SER A N 1
ATOM 1280 C CA . SER A 1 169 ? -5.045 -9.605 -8.272 1.00 91.81 169 SER A CA 1
ATOM 1281 C C . SER A 1 169 ? -4.052 -8.434 -8.217 1.00 91.81 169 SER A C 1
ATOM 1283 O O . SER A 1 169 ? -4.377 -7.340 -7.744 1.00 91.81 169 SER A O 1
ATOM 1285 N N . PRO A 1 170 ? -2.810 -8.646 -8.700 1.00 92.44 170 PRO A N 1
ATOM 1286 C CA . PRO A 1 170 ? -1.763 -7.624 -8.708 1.00 92.44 170 PRO A CA 1
ATOM 1287 C C . PRO A 1 170 ? -2.161 -6.340 -9.442 1.00 92.44 170 PRO A C 1
ATOM 1289 O O . PRO A 1 170 ? -1.800 -5.245 -9.009 1.00 92.44 170 PRO A O 1
ATOM 1292 N N . ASP A 1 171 ? -2.931 -6.458 -10.529 1.00 92.69 171 ASP A N 1
ATOM 1293 C CA . ASP A 1 171 ? -3.396 -5.338 -11.359 1.00 92.69 171 ASP A CA 1
ATOM 1294 C C . ASP A 1 171 ? -4.129 -4.252 -10.552 1.00 92.69 171 ASP A C 1
ATOM 1296 O O . ASP A 1 171 ? -4.098 -3.073 -10.911 1.00 92.69 171 ASP A O 1
ATOM 1300 N N . ILE A 1 172 ? -4.739 -4.617 -9.421 1.00 93.38 172 ILE A N 1
ATOM 1301 C CA . ILE A 1 172 ? -5.431 -3.683 -8.528 1.00 93.38 172 ILE A CA 1
ATOM 1302 C C . ILE A 1 172 ? -4.484 -2.617 -7.973 1.00 93.38 172 ILE A C 1
ATOM 1304 O O . ILE A 1 172 ? -4.909 -1.482 -7.767 1.00 93.38 172 ILE A O 1
ATOM 1308 N N . ILE A 1 173 ? -3.198 -2.923 -7.782 1.00 94.62 173 ILE A N 1
ATOM 1309 C CA . ILE A 1 173 ? -2.202 -1.929 -7.351 1.00 94.62 173 ILE A CA 1
ATOM 1310 C C . ILE A 1 173 ? -2.118 -0.790 -8.367 1.00 94.62 173 ILE A C 1
ATOM 1312 O O . ILE A 1 173 ? -2.042 0.377 -7.984 1.00 94.62 173 ILE A O 1
ATOM 1316 N N . ALA A 1 174 ? -2.189 -1.112 -9.661 1.00 94.00 174 ALA A N 1
ATOM 1317 C CA . ALA A 1 174 ? -2.157 -0.109 -10.713 1.00 94.00 174 ALA A CA 1
ATOM 1318 C C . ALA A 1 174 ? -3.421 0.765 -10.703 1.00 94.00 174 ALA A C 1
ATOM 1320 O O . ALA A 1 174 ? -3.337 1.983 -10.868 1.00 94.00 174 ALA A O 1
ATOM 1321 N N . VAL A 1 175 ? -4.586 0.157 -10.455 1.00 94.75 175 VAL A N 1
ATOM 1322 C CA . VAL A 1 175 ? -5.875 0.862 -10.354 1.00 94.75 175 VAL A CA 1
ATOM 1323 C C . VAL A 1 175 ? -5.919 1.768 -9.119 1.00 94.75 175 VAL A C 1
ATOM 1325 O O . VAL A 1 175 ? -6.359 2.914 -9.197 1.00 94.75 175 VAL A O 1
ATOM 1328 N N . LEU A 1 176 ? -5.418 1.284 -7.982 1.00 94.56 176 LEU A N 1
ATOM 1329 C CA . LEU A 1 176 ? -5.431 1.979 -6.693 1.00 94.56 176 LEU A CA 1
ATOM 1330 C C . LEU A 1 176 ? -4.181 2.826 -6.434 1.00 94.56 176 LEU A C 1
ATOM 1332 O O . LEU A 1 176 ? -3.967 3.257 -5.301 1.00 94.56 176 LEU A O 1
ATOM 1336 N N . LYS A 1 177 ? -3.384 3.118 -7.469 1.00 94.62 177 LYS A N 1
ATOM 1337 C CA . LYS A 1 177 ? -2.157 3.925 -7.383 1.00 94.62 177 LYS A CA 1
ATOM 1338 C C . LYS A 1 177 ? -2.336 5.177 -6.521 1.00 94.62 177 LYS A C 1
ATOM 1340 O O . LYS A 1 177 ? -1.553 5.401 -5.609 1.00 94.62 177 LYS A O 1
ATOM 1345 N N . LYS A 1 178 ? -3.380 5.975 -6.783 1.00 93.94 178 LYS A N 1
ATOM 1346 C CA . LYS A 1 178 ? -3.620 7.236 -6.064 1.00 93.94 178 LYS A CA 1
ATOM 1347 C C . LYS A 1 178 ? -3.918 7.011 -4.568 1.00 93.94 178 LYS A C 1
ATOM 1349 O O . LYS A 1 178 ? -3.144 7.513 -3.761 1.00 93.94 178 LYS A O 1
ATOM 1354 N N . PRO A 1 179 ? -4.929 6.204 -4.178 1.00 93.75 179 PRO A N 1
ATOM 1355 C CA . PRO A 1 179 ? -5.145 5.848 -2.773 1.00 93.75 179 PRO A CA 1
ATOM 1356 C C . PRO A 1 179 ? -3.900 5.302 -2.061 1.00 93.75 179 PRO A C 1
ATOM 1358 O O . PRO A 1 179 ? -3.680 5.602 -0.890 1.00 93.75 179 PRO A O 1
ATOM 1361 N N . ILE A 1 180 ? -3.088 4.502 -2.759 1.00 94.69 180 ILE A N 1
ATOM 1362 C CA . ILE A 1 180 ? -1.855 3.931 -2.212 1.00 94.69 180 ILE A CA 1
ATOM 1363 C C . ILE A 1 180 ? -0.820 5.029 -1.942 1.00 94.69 180 ILE A C 1
ATOM 1365 O O . ILE A 1 180 ? -0.310 5.110 -0.825 1.00 94.69 180 ILE A O 1
ATOM 1369 N N . THR A 1 181 ? -0.533 5.883 -2.928 1.00 93.69 181 THR A N 1
ATOM 1370 C CA . THR A 1 181 ? 0.424 6.988 -2.781 1.00 93.69 181 THR A CA 1
ATOM 1371 C C . THR A 1 181 ? -0.002 7.955 -1.679 1.00 93.69 181 THR A C 1
ATOM 1373 O O . THR A 1 181 ? 0.822 8.305 -0.835 1.00 93.69 181 THR A O 1
ATOM 1376 N N . ASP A 1 182 ? -1.287 8.319 -1.628 1.00 92.38 182 ASP A N 1
ATOM 1377 C CA . ASP A 1 182 ? -1.824 9.224 -0.606 1.00 92.38 182 ASP A CA 1
ATOM 1378 C C . ASP A 1 182 ? -1.574 8.656 0.806 1.00 92.38 182 ASP A C 1
ATOM 1380 O O . ASP A 1 182 ? -1.058 9.343 1.686 1.00 92.38 182 ASP A O 1
ATOM 1384 N N . ARG A 1 183 ? -1.849 7.360 1.018 1.00 91.31 183 ARG A N 1
ATOM 1385 C CA . ARG A 1 183 ? -1.649 6.702 2.323 1.00 91.31 183 ARG A CA 1
ATOM 1386 C C . ARG A 1 183 ? -0.183 6.520 2.702 1.00 91.31 183 ARG A C 1
ATOM 1388 O O . ARG A 1 183 ? 0.134 6.561 3.889 1.00 91.31 183 ARG A O 1
ATOM 1395 N N . ILE A 1 184 ? 0.696 6.319 1.724 1.00 91.69 184 ILE A N 1
ATOM 1396 C CA . ILE A 1 184 ? 2.144 6.258 1.946 1.00 91.69 184 ILE A CA 1
ATOM 1397 C C . ILE A 1 184 ? 2.683 7.633 2.378 1.00 91.69 184 ILE A C 1
ATOM 1399 O O . ILE A 1 184 ? 3.498 7.695 3.297 1.00 91.69 184 ILE A O 1
ATOM 1403 N N . GLY A 1 185 ? 2.195 8.728 1.785 1.00 87.94 185 GLY A N 1
ATOM 1404 C CA . GLY A 1 185 ? 2.596 10.091 2.158 1.00 87.94 185 GLY A CA 1
ATOM 1405 C C . GLY A 1 185 ? 2.230 10.473 3.599 1.00 87.94 185 GLY A C 1
ATOM 1406 O O . GLY A 1 185 ? 2.954 11.213 4.257 1.00 87.94 185 GLY A O 1
ATOM 1407 N N . GLU A 1 186 ? 1.154 9.906 4.148 1.00 87.19 186 GLU A N 1
ATOM 1408 C CA . GLU A 1 186 ? 0.721 10.157 5.531 1.00 87.19 186 GLU A CA 1
ATOM 1409 C C . GLU A 1 186 ? 1.493 9.348 6.602 1.00 87.19 186 GLU A C 1
ATOM 1411 O O . GLU A 1 186 ? 1.135 9.364 7.786 1.00 87.19 186 GLU A O 1
ATOM 1416 N N . ALA A 1 187 ? 2.535 8.597 6.226 1.00 82.56 187 ALA A N 1
ATOM 1417 C CA . ALA A 1 187 ? 3.232 7.667 7.122 1.00 82.56 187 ALA A CA 1
ATOM 1418 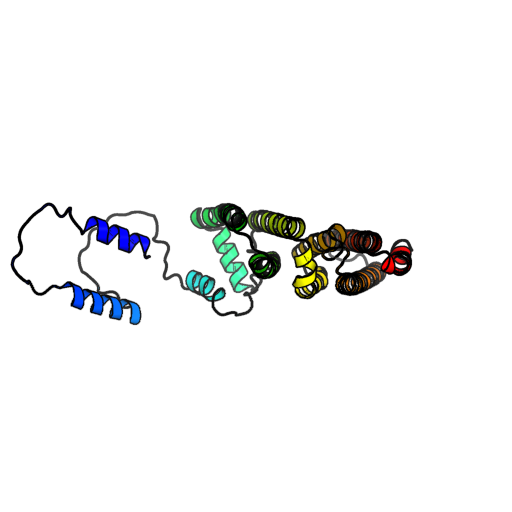C C . ALA A 1 187 ? 3.942 8.334 8.316 1.00 82.56 187 ALA A C 1
ATOM 1420 O O . ALA A 1 187 ? 4.246 7.651 9.298 1.00 82.56 187 ALA A O 1
ATOM 1421 N N . HIS A 1 188 ? 4.211 9.639 8.243 1.00 72.38 188 HIS A N 1
ATOM 1422 C CA . HIS A 1 188 ? 5.022 10.380 9.213 1.00 72.38 188 HIS A CA 1
ATOM 1423 C C . HIS A 1 188 ? 4.273 10.787 10.493 1.00 72.38 188 HIS A C 1
ATOM 1425 O O . HIS A 1 188 ? 4.911 11.040 11.516 1.00 72.38 188 HIS A O 1
ATOM 1431 N N . ASP A 1 189 ? 2.938 10.803 10.470 1.00 70.81 189 ASP A N 1
ATOM 1432 C CA . ASP A 1 189 ? 2.141 11.372 11.567 1.00 70.81 189 ASP A CA 1
ATOM 1433 C C . ASP A 1 189 ? 1.894 10.387 12.720 1.00 70.81 189 ASP A C 1
ATOM 1435 O O . ASP A 1 189 ? 1.727 10.782 13.875 1.00 70.81 189 ASP A O 1
ATOM 1439 N N . ASN A 1 190 ? 1.790 9.090 12.413 1.00 79.19 190 ASN A N 1
ATOM 1440 C CA . ASN A 1 190 ? 1.243 8.092 13.333 1.00 79.19 190 ASN A CA 1
ATOM 1441 C C . ASN A 1 190 ? 1.863 6.706 13.083 1.00 79.19 190 ASN A C 1
ATOM 1443 O O . ASN A 1 190 ? 1.839 6.247 11.940 1.00 79.19 190 ASN A O 1
ATOM 1447 N N . PRO A 1 191 ? 2.317 5.978 14.127 1.00 83.38 191 PRO A N 1
ATOM 1448 C CA . PRO A 1 191 ? 2.885 4.635 13.973 1.00 83.38 191 PRO A CA 1
ATOM 1449 C C . PRO A 1 191 ? 1.951 3.651 13.257 1.00 83.38 191 PRO A C 1
ATOM 1451 O O . PRO A 1 191 ? 2.418 2.808 12.500 1.00 83.38 191 PRO A O 1
ATOM 1454 N N . ALA A 1 192 ? 0.632 3.759 13.439 1.00 85.19 192 ALA A N 1
ATOM 1455 C CA . ALA A 1 192 ? -0.320 2.928 12.706 1.00 85.19 192 ALA A CA 1
ATOM 1456 C C . ALA A 1 192 ? -0.307 3.237 11.201 1.00 85.19 192 ALA A C 1
ATOM 1458 O O . ALA A 1 192 ? -0.335 2.321 10.385 1.00 85.19 192 ALA A O 1
ATOM 1459 N N . LYS A 1 193 ? -0.218 4.516 10.820 1.00 88.19 193 LYS A N 1
ATOM 1460 C CA . LYS A 1 193 ? -0.091 4.906 9.411 1.00 88.19 193 LYS A CA 1
ATOM 1461 C C . LYS A 1 193 ? 1.245 4.444 8.831 1.00 88.19 193 LYS A C 1
ATOM 1463 O O . LYS A 1 193 ? 1.269 3.960 7.705 1.00 88.19 193 LYS A O 1
ATOM 1468 N N . THR A 1 194 ? 2.325 4.499 9.617 1.00 90.44 194 THR A N 1
ATOM 1469 C CA . THR A 1 194 ? 3.620 3.939 9.217 1.00 90.44 194 THR A CA 1
ATOM 1470 C C . THR A 1 194 ? 3.506 2.446 8.919 1.00 90.44 194 THR A C 1
ATOM 1472 O O . THR A 1 194 ? 3.920 2.022 7.849 1.00 90.44 194 THR A O 1
ATOM 1475 N N . GLU A 1 195 ? 2.896 1.651 9.807 1.00 91.69 195 GLU A N 1
ATOM 1476 C CA . GLU A 1 195 ? 2.705 0.211 9.571 1.00 91.69 195 GLU A CA 1
ATOM 1477 C C . GLU A 1 195 ? 1.882 -0.051 8.302 1.00 91.69 195 GLU A C 1
ATOM 1479 O O . GLU A 1 195 ? 2.251 -0.915 7.512 1.00 91.69 195 GLU A O 1
ATOM 1484 N N . LEU A 1 196 ? 0.809 0.706 8.046 1.00 93.19 196 LEU A N 1
ATOM 1485 C CA . LEU A 1 196 ? 0.068 0.594 6.782 1.00 93.19 196 LEU A CA 1
ATOM 1486 C C . LEU A 1 196 ? 0.979 0.869 5.577 1.00 93.19 196 LEU A C 1
ATOM 1488 O O . LEU A 1 196 ? 1.008 0.073 4.641 1.00 93.19 196 LEU A O 1
ATOM 1492 N N . ALA A 1 197 ? 1.760 1.949 5.619 1.00 94.06 197 ALA A N 1
ATOM 1493 C CA . ALA A 1 197 ? 2.686 2.302 4.550 1.00 94.06 197 ALA A CA 1
ATOM 1494 C C . ALA A 1 197 ? 3.741 1.211 4.299 1.00 94.06 197 ALA A C 1
ATOM 1496 O O . ALA A 1 197 ? 4.075 0.967 3.140 1.00 94.06 197 ALA A O 1
ATOM 1497 N N . LEU A 1 198 ? 4.208 0.498 5.335 1.00 94.56 198 LEU A N 1
ATOM 1498 C CA . LEU A 1 198 ? 5.104 -0.657 5.168 1.00 94.56 198 LEU A CA 1
ATOM 1499 C C . LEU A 1 198 ? 4.451 -1.760 4.324 1.00 94.56 198 LEU A C 1
ATOM 1501 O O . LEU A 1 198 ? 5.064 -2.239 3.369 1.00 94.56 198 LEU A O 1
ATOM 1505 N N . HIS A 1 199 ? 3.204 -2.132 4.638 1.00 95.12 199 HIS A N 1
ATOM 1506 C CA . HIS A 1 199 ? 2.462 -3.145 3.878 1.00 95.12 199 HIS A CA 1
ATOM 1507 C C . HIS A 1 199 ? 2.270 -2.720 2.414 1.00 95.12 199 HIS A C 1
ATOM 1509 O O . HIS A 1 199 ? 2.433 -3.536 1.508 1.00 95.12 199 HIS A O 1
ATOM 1515 N N . LEU A 1 200 ? 1.981 -1.437 2.170 1.00 95.75 200 LEU A N 1
ATOM 1516 C CA . LEU A 1 200 ? 1.801 -0.898 0.820 1.00 95.75 200 LEU A CA 1
ATOM 1517 C C . LEU A 1 200 ? 3.112 -0.850 0.026 1.00 95.75 200 LEU A C 1
ATOM 1519 O O . LEU A 1 200 ? 3.138 -1.276 -1.127 1.00 95.75 200 LEU A O 1
ATOM 1523 N N . CYS A 1 201 ? 4.213 -0.406 0.639 1.00 95.88 201 CYS A N 1
ATOM 1524 C CA . CYS A 1 201 ? 5.539 -0.427 0.012 1.00 95.88 201 CYS A CA 1
ATOM 1525 C C . CYS A 1 201 ? 5.948 -1.856 -0.360 1.00 95.88 201 CYS A C 1
ATOM 1527 O O . CYS A 1 201 ? 6.428 -2.099 -1.469 1.00 95.88 201 CYS A O 1
ATOM 1529 N N . TRP A 1 202 ? 5.720 -2.810 0.548 1.00 96.12 202 TRP A N 1
ATOM 1530 C CA . TRP A 1 202 ? 5.975 -4.220 0.276 1.00 96.12 202 TRP A CA 1
ATOM 1531 C C . TRP A 1 202 ? 5.155 -4.717 -0.917 1.00 96.12 202 TRP A C 1
ATOM 1533 O O . TRP A 1 202 ? 5.737 -5.295 -1.832 1.00 96.12 202 TRP A O 1
ATOM 1543 N N . ALA A 1 203 ? 3.849 -4.431 -0.957 1.00 95.56 203 ALA A N 1
ATOM 1544 C CA . ALA A 1 203 ? 2.971 -4.860 -2.044 1.00 95.56 203 ALA A CA 1
ATOM 1545 C C . ALA A 1 203 ? 3.389 -4.272 -3.403 1.00 95.56 203 ALA A C 1
ATOM 1547 O O . ALA A 1 203 ? 3.431 -5.000 -4.394 1.00 95.56 203 ALA A O 1
ATOM 1548 N N . ILE A 1 204 ? 3.761 -2.983 -3.456 1.00 95.50 204 ILE A N 1
ATOM 1549 C CA . ILE A 1 204 ? 4.272 -2.343 -4.682 1.00 95.50 204 ILE A CA 1
ATOM 1550 C C . ILE A 1 204 ? 5.507 -3.083 -5.203 1.00 95.50 204 ILE A C 1
ATOM 1552 O O . ILE A 1 204 ? 5.581 -3.388 -6.396 1.00 95.50 204 ILE A O 1
ATOM 1556 N N . GLY A 1 205 ? 6.470 -3.354 -4.317 1.00 94.69 205 GLY A N 1
ATOM 1557 C CA . GLY A 1 205 ? 7.714 -4.028 -4.674 1.00 94.69 205 GLY A CA 1
ATOM 1558 C C . GLY A 1 205 ? 7.499 -5.481 -5.091 1.00 94.69 205 GLY A C 1
ATOM 1559 O O . GLY A 1 205 ? 8.020 -5.901 -6.117 1.00 94.69 205 GLY A O 1
ATOM 1560 N N . GLU A 1 206 ? 6.726 -6.242 -4.317 1.00 94.81 206 GLU A N 1
ATOM 1561 C CA . GLU A 1 206 ? 6.471 -7.667 -4.560 1.00 94.81 206 GLU A CA 1
ATOM 1562 C C . GLU A 1 206 ? 5.759 -7.913 -5.892 1.00 94.81 206 GLU A C 1
ATOM 1564 O O . GLU A 1 206 ? 6.103 -8.830 -6.634 1.00 94.81 206 GLU A O 1
ATOM 1569 N N . HIS A 1 207 ? 4.789 -7.063 -6.220 1.00 94.19 207 HIS A N 1
ATOM 1570 C CA . HIS A 1 207 ? 3.929 -7.238 -7.385 1.00 94.19 207 HIS A CA 1
ATOM 1571 C C . HIS A 1 207 ? 4.301 -6.329 -8.563 1.00 94.19 207 HIS A C 1
ATOM 1573 O O . HIS A 1 207 ? 3.543 -6.218 -9.529 1.00 94.19 207 HIS A O 1
ATOM 1579 N N . GLY A 1 208 ? 5.449 -5.649 -8.494 1.00 90.81 208 GLY A N 1
ATOM 1580 C CA . GLY A 1 208 ? 5.966 -4.813 -9.576 1.00 90.81 208 GLY A CA 1
ATOM 1581 C C . GLY A 1 208 ? 4.981 -3.739 -10.050 1.00 90.81 208 GLY A C 1
ATOM 1582 O O . GLY A 1 208 ? 4.861 -3.532 -11.256 1.00 90.81 208 GLY A O 1
ATOM 1583 N N . ALA A 1 209 ? 4.255 -3.100 -9.123 1.00 88.75 209 ALA A N 1
ATOM 1584 C CA . ALA A 1 209 ? 3.210 -2.104 -9.408 1.00 88.75 209 ALA A CA 1
ATOM 1585 C C . ALA A 1 209 ? 2.030 -2.606 -10.274 1.00 88.75 209 ALA A C 1
ATOM 1587 O O . ALA A 1 209 ? 1.435 -1.845 -11.038 1.00 88.75 209 ALA A O 1
ATOM 1588 N N . GLY A 1 210 ? 1.677 -3.886 -10.141 1.00 87.62 210 GLY A N 1
ATOM 1589 C CA . GLY A 1 210 ? 0.588 -4.521 -10.889 1.00 87.62 210 GLY A CA 1
ATOM 1590 C C . GLY A 1 210 ? 1.037 -5.271 -12.139 1.00 87.62 210 GLY A C 1
ATOM 1591 O O . GLY A 1 210 ? 0.249 -5.484 -13.054 1.00 87.62 210 GLY A O 1
ATOM 1592 N N . GLY A 1 211 ? 2.301 -5.695 -12.170 1.00 86.81 211 GLY A N 1
ATOM 1593 C CA . GLY A 1 211 ? 2.857 -6.565 -13.199 1.00 86.81 211 GLY A CA 1
ATOM 1594 C C . GLY A 1 211 ? 3.679 -5.851 -14.276 1.00 86.81 211 GLY A C 1
ATOM 1595 O O . GLY A 1 211 ? 3.726 -4.627 -14.389 1.00 86.81 211 GLY A O 1
ATOM 1596 N N . ILE A 1 212 ? 4.338 -6.660 -15.109 1.00 85.44 212 ILE A N 1
ATOM 1597 C CA . ILE A 1 212 ? 5.351 -6.230 -16.096 1.00 85.44 212 ILE A CA 1
ATOM 1598 C C . ILE A 1 212 ? 4.767 -5.297 -17.175 1.00 85.44 212 ILE A C 1
ATOM 1600 O O . ILE A 1 212 ? 5.470 -4.454 -17.730 1.00 85.44 212 ILE A O 1
ATOM 1604 N N . ASN A 1 213 ? 3.465 -5.397 -17.449 1.00 86.88 213 ASN A N 1
ATOM 1605 C CA . ASN A 1 213 ? 2.800 -4.613 -18.492 1.00 86.88 213 ASN A CA 1
ATOM 1606 C C . ASN A 1 213 ? 2.435 -3.183 -18.047 1.00 86.88 213 ASN A C 1
ATOM 1608 O O . ASN A 1 213 ? 2.090 -2.351 -18.883 1.00 86.88 213 ASN A O 1
ATOM 1612 N N . ARG A 1 214 ? 2.511 -2.865 -16.747 1.00 88.88 214 ARG A N 1
ATOM 1613 C CA . ARG A 1 214 ? 2.068 -1.582 -16.165 1.00 88.88 214 ARG A CA 1
ATOM 1614 C C . ARG A 1 214 ? 3.221 -0.587 -15.980 1.00 88.88 214 ARG A C 1
ATOM 1616 O O . ARG A 1 214 ? 3.379 0.002 -14.914 1.00 88.88 214 ARG A O 1
ATOM 1623 N N . LYS A 1 215 ? 4.028 -0.385 -17.023 1.00 91.69 215 LYS A N 1
ATOM 1624 C CA . LYS A 1 215 ? 5.270 0.412 -16.957 1.00 91.69 215 LYS A CA 1
ATOM 1625 C C . LYS A 1 215 ? 5.070 1.852 -16.487 1.00 91.69 215 LYS A C 1
ATOM 1627 O O . LYS A 1 215 ? 5.831 2.334 -15.655 1.00 91.69 215 LYS A O 1
ATOM 1632 N N . ASP A 1 216 ? 4.038 2.531 -16.984 1.00 92.62 216 ASP A N 1
ATOM 1633 C CA . ASP A 1 216 ? 3.790 3.933 -16.625 1.00 92.62 216 ASP A CA 1
ATOM 1634 C C . ASP A 1 216 ? 3.414 4.080 -15.149 1.00 92.62 216 ASP A C 1
ATOM 1636 O O . ASP A 1 216 ? 3.946 4.937 -14.448 1.00 92.62 216 ASP A O 1
ATOM 1640 N N . VAL A 1 217 ? 2.584 3.165 -14.641 1.00 93.75 217 VAL A N 1
ATOM 1641 C CA . VAL A 1 217 ? 2.210 3.130 -13.222 1.00 93.75 217 VAL A CA 1
ATOM 1642 C C . VAL A 1 217 ? 3.415 2.782 -12.350 1.00 93.75 217 VAL A C 1
ATOM 1644 O O . VAL A 1 217 ? 3.621 3.419 -11.318 1.00 93.75 217 VAL A O 1
ATOM 1647 N N . ALA A 1 218 ? 4.248 1.830 -12.777 1.00 94.00 218 ALA A N 1
ATOM 1648 C CA . ALA A 1 218 ? 5.492 1.503 -12.092 1.00 94.00 218 ALA A CA 1
ATOM 1649 C C . ALA A 1 218 ? 6.441 2.705 -12.018 1.00 94.00 218 ALA A C 1
ATOM 1651 O O . ALA A 1 218 ? 7.019 2.957 -10.965 1.00 94.00 218 ALA A O 1
ATOM 1652 N N . ARG A 1 219 ? 6.565 3.482 -13.099 1.00 94.75 219 ARG A N 1
ATOM 1653 C CA . ARG A 1 219 ? 7.389 4.695 -13.132 1.00 94.75 219 ARG A CA 1
ATOM 1654 C C . ARG A 1 219 ? 6.878 5.753 -12.158 1.00 94.75 219 ARG A C 1
ATOM 1656 O O . ARG A 1 219 ? 7.661 6.275 -11.376 1.00 94.75 219 ARG A O 1
ATOM 1663 N N . GLU A 1 220 ? 5.577 6.021 -12.148 1.00 95.06 220 GLU A N 1
ATOM 1664 C CA . GLU A 1 220 ? 4.992 6.990 -11.216 1.00 95.06 220 GLU A CA 1
ATOM 1665 C C . GLU A 1 220 ? 5.108 6.542 -9.750 1.00 95.06 220 GLU A C 1
ATOM 1667 O O . GLU A 1 220 ? 5.437 7.337 -8.871 1.00 95.06 220 GLU A O 1
ATOM 1672 N N . LEU A 1 221 ? 4.862 5.261 -9.452 1.00 94.75 221 LEU A N 1
ATOM 1673 C CA . LEU A 1 221 ? 5.047 4.730 -8.099 1.00 94.75 221 LEU A CA 1
ATOM 1674 C C . LEU A 1 221 ? 6.516 4.780 -7.673 1.00 94.75 221 LEU A C 1
ATOM 1676 O O . LEU A 1 221 ? 6.803 5.118 -6.528 1.00 94.75 221 LEU A O 1
ATOM 1680 N N . PHE A 1 222 ? 7.443 4.510 -8.592 1.00 96.12 222 PHE A N 1
ATOM 1681 C CA . PHE A 1 222 ? 8.871 4.669 -8.347 1.00 96.12 222 PHE A CA 1
ATOM 1682 C C . PHE A 1 222 ? 9.220 6.114 -7.981 1.00 96.12 222 PHE A C 1
ATOM 1684 O O . PHE A 1 222 ? 9.951 6.334 -7.022 1.00 96.12 222 PHE A O 1
ATOM 1691 N N . GLU A 1 223 ? 8.696 7.096 -8.715 1.00 95.06 223 GLU A N 1
ATOM 1692 C CA . GLU A 1 223 ? 8.940 8.519 -8.455 1.00 95.06 223 GLU A CA 1
ATOM 1693 C C . GLU A 1 223 ? 8.445 8.948 -7.076 1.00 95.06 223 GLU A C 1
ATOM 1695 O O . GLU A 1 223 ? 9.171 9.619 -6.344 1.00 95.06 223 GLU A O 1
ATOM 1700 N N . ASN A 1 224 ? 7.255 8.490 -6.688 1.00 94.44 224 ASN A N 1
ATOM 1701 C CA . ASN A 1 224 ? 6.703 8.750 -5.361 1.00 94.44 224 ASN A CA 1
ATOM 1702 C C . ASN A 1 224 ? 7.539 8.094 -4.248 1.00 94.44 224 ASN A C 1
ATOM 1704 O O . ASN A 1 224 ? 7.816 8.723 -3.228 1.00 94.44 224 ASN A O 1
ATOM 1708 N N . LEU A 1 225 ? 7.982 6.846 -4.445 1.00 94.00 225 LEU A N 1
ATOM 1709 C CA . LEU A 1 225 ? 8.857 6.153 -3.494 1.00 94.00 225 LEU A CA 1
ATOM 1710 C C . LEU A 1 225 ? 10.240 6.810 -3.401 1.00 94.00 225 LEU A C 1
ATOM 1712 O O . LEU A 1 225 ? 10.808 6.891 -2.316 1.00 94.00 225 LEU A O 1
ATOM 1716 N N . GLU A 1 226 ? 10.787 7.287 -4.519 1.00 94.00 226 GLU A N 1
ATOM 1717 C CA . GLU A 1 226 ? 12.056 8.011 -4.545 1.00 94.00 226 GLU A CA 1
ATOM 1718 C C . GLU A 1 226 ? 11.951 9.354 -3.811 1.00 94.00 226 GLU A C 1
ATOM 1720 O O . GLU A 1 226 ? 12.845 9.694 -3.035 1.00 94.00 226 GLU A O 1
ATOM 1725 N N . LEU A 1 227 ? 10.860 10.099 -4.012 1.00 92.81 227 LEU A N 1
ATOM 1726 C CA . LEU A 1 227 ? 10.606 11.334 -3.274 1.00 92.81 227 LEU A CA 1
ATOM 1727 C C . LEU A 1 227 ? 10.568 11.060 -1.767 1.00 92.81 227 LEU A C 1
ATOM 1729 O O . LEU A 1 227 ? 11.323 11.672 -1.011 1.00 92.81 227 LEU A O 1
ATOM 1733 N N . LEU A 1 228 ? 9.781 10.062 -1.355 1.00 90.69 228 LEU A N 1
ATOM 1734 C CA . LEU A 1 228 ? 9.680 9.648 0.041 1.00 90.69 228 LEU A CA 1
ATOM 1735 C C . LEU A 1 228 ? 11.038 9.216 0.613 1.00 90.69 228 LEU A C 1
ATOM 1737 O O . LEU A 1 228 ? 11.351 9.516 1.767 1.00 90.69 228 LEU A O 1
ATOM 1741 N N . LEU A 1 229 ? 11.866 8.521 -0.172 1.00 90.75 229 LEU A N 1
ATOM 1742 C CA . LEU A 1 229 ? 13.216 8.130 0.234 1.00 90.75 229 LEU A CA 1
ATOM 1743 C C . LEU A 1 229 ? 14.065 9.362 0.566 1.00 90.75 229 LEU A C 1
ATOM 1745 O O . LEU A 1 229 ? 14.687 9.414 1.629 1.00 90.75 229 LEU A O 1
ATOM 1749 N N . TYR A 1 230 ? 14.085 10.359 -0.321 1.00 90.25 230 TYR A N 1
ATOM 1750 C CA . TYR A 1 230 ? 14.875 11.571 -0.115 1.00 90.25 230 TYR A CA 1
ATOM 1751 C C . TYR A 1 230 ? 14.357 12.428 1.036 1.00 90.25 230 TYR A C 1
ATOM 1753 O O . TYR A 1 230 ? 15.170 12.926 1.816 1.00 90.25 230 TYR A O 1
ATOM 1761 N N . GLU A 1 231 ? 13.040 12.554 1.189 1.00 89.00 231 GLU A N 1
ATOM 1762 C CA . GLU A 1 231 ? 12.432 13.242 2.330 1.00 89.00 231 GLU A CA 1
ATOM 1763 C C . GLU A 1 231 ? 12.852 12.583 3.647 1.00 89.00 231 GLU A C 1
ATOM 1765 O O . GLU A 1 231 ? 13.381 13.248 4.538 1.00 89.00 231 GLU A O 1
ATOM 1770 N N . ASN A 1 232 ? 12.739 11.255 3.743 1.00 85.06 232 ASN A N 1
ATOM 1771 C CA . ASN A 1 232 ? 13.134 10.527 4.946 1.00 85.06 232 ASN A CA 1
ATOM 1772 C C . ASN A 1 232 ? 14.637 10.636 5.248 1.00 85.06 232 ASN A C 1
ATOM 1774 O O . ASN A 1 232 ? 15.008 10.760 6.419 1.00 85.06 232 ASN A O 1
ATOM 1778 N N . LEU A 1 233 ? 15.506 10.608 4.231 1.00 85.44 233 LEU A N 1
ATOM 1779 C CA . LEU A 1 233 ? 16.949 10.808 4.407 1.00 85.44 233 LEU A CA 1
ATOM 1780 C C . LEU A 1 233 ? 17.268 12.231 4.886 1.00 85.44 233 LEU A C 1
ATOM 1782 O O . LEU A 1 233 ? 18.090 12.403 5.790 1.00 85.44 233 LEU A O 1
ATOM 1786 N N . ALA A 1 234 ? 16.604 13.245 4.325 1.00 82.25 234 ALA A N 1
ATOM 1787 C CA . ALA A 1 234 ? 16.764 14.633 4.745 1.00 82.25 234 ALA A CA 1
ATOM 1788 C C . ALA A 1 234 ? 16.331 14.822 6.207 1.00 82.25 234 ALA A C 1
ATOM 1790 O O . ALA A 1 234 ? 17.094 15.367 7.007 1.00 82.25 234 ALA A O 1
ATOM 1791 N N . THR A 1 235 ? 15.166 14.292 6.594 1.00 76.81 235 THR A N 1
ATOM 1792 C CA . THR A 1 235 ? 14.681 14.330 7.981 1.00 76.81 235 THR A CA 1
ATOM 1793 C C . THR A 1 235 ? 15.609 13.574 8.932 1.00 76.81 235 THR A C 1
ATOM 1795 O O . THR A 1 235 ? 15.869 14.051 10.035 1.00 76.81 235 THR A O 1
ATOM 1798 N N . SER A 1 236 ? 16.160 12.426 8.517 1.00 68.88 236 SER A N 1
ATOM 1799 C CA . SER A 1 236 ? 17.117 11.663 9.330 1.00 68.88 236 SER A CA 1
ATOM 1800 C C . SER A 1 236 ? 18.411 12.439 9.590 1.00 68.88 236 SER A C 1
ATOM 1802 O O . SER A 1 236 ? 18.954 12.361 10.691 1.00 68.88 236 SER A O 1
ATOM 1804 N N . ARG A 1 237 ? 18.911 13.192 8.602 1.00 64.38 237 ARG A N 1
ATOM 1805 C CA . ARG A 1 237 ? 20.112 14.032 8.752 1.00 64.38 237 ARG A CA 1
ATOM 1806 C C . ARG A 1 237 ? 19.842 15.265 9.617 1.00 64.38 237 ARG A C 1
ATOM 1808 O O . ARG A 1 237 ? 20.690 15.638 10.420 1.00 64.38 237 ARG A O 1
ATOM 1815 N N . LEU A 1 238 ? 18.651 15.854 9.508 1.00 56.78 238 LEU A N 1
ATOM 1816 C CA . LEU A 1 238 ? 18.240 17.004 10.321 1.00 56.78 238 LEU A CA 1
ATOM 1817 C C . LEU A 1 238 ? 17.968 16.618 11.790 1.00 56.78 23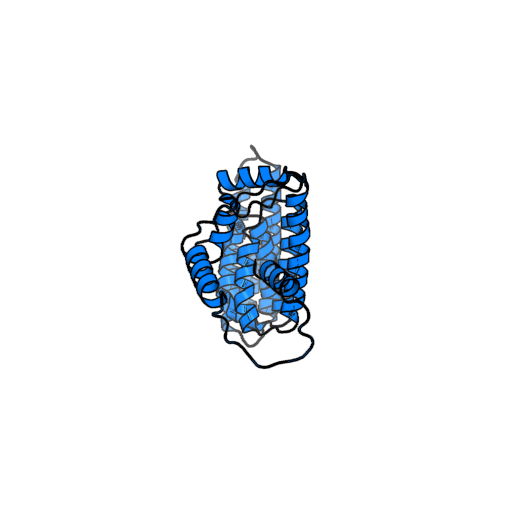8 LEU A C 1
ATOM 1819 O O . LEU A 1 238 ? 18.305 17.366 12.705 1.00 56.78 238 LEU A O 1
ATOM 1823 N N . GLY A 1 239 ? 17.423 15.421 12.034 1.00 52.34 239 GLY A N 1
ATOM 1824 C CA . GLY A 1 239 ? 17.122 14.884 13.370 1.00 52.34 239 GLY A CA 1
ATOM 1825 C C . GLY A 1 239 ? 18.342 14.465 14.204 1.00 52.34 239 GLY A C 1
ATOM 1826 O O . GLY A 1 239 ? 18.186 14.081 15.366 1.00 52.34 239 GLY A O 1
ATOM 1827 N N . LEU A 1 240 ? 19.551 14.539 13.637 1.00 49.03 240 LEU A N 1
ATOM 1828 C CA . LEU A 1 240 ? 20.820 14.411 14.364 1.00 49.03 240 LEU A CA 1
ATOM 1829 C C . LEU A 1 240 ? 21.254 15.730 15.033 1.00 49.03 240 LEU A C 1
ATOM 1831 O O . LEU A 1 240 ? 22.175 15.711 15.842 1.00 49.03 240 LEU A O 1
ATOM 1835 N N . SER A 1 241 ? 20.588 16.854 14.733 1.00 42.50 241 SER A N 1
ATOM 1836 C CA . SER A 1 241 ? 20.929 18.189 15.250 1.00 42.50 241 SER A CA 1
ATOM 1837 C C . SER A 1 241 ? 20.065 18.659 16.436 1.00 42.50 241 SER A C 1
ATOM 1839 O O . SER A 1 241 ? 20.177 19.819 16.831 1.00 42.50 241 SER A O 1
ATOM 1841 N N . GLN A 1 242 ? 19.192 17.814 16.999 1.00 41.56 242 GLN A N 1
ATOM 1842 C CA . GLN A 1 242 ? 18.417 18.154 18.203 1.00 41.56 242 GLN A CA 1
ATOM 1843 C C . GLN A 1 242 ? 19.067 17.577 19.464 1.00 41.56 242 GLN A C 1
ATOM 1845 O O . GLN A 1 242 ? 19.308 16.372 19.561 1.00 41.56 242 GLN A O 1
ATOM 1850 N N . GLU A 1 243 ? 19.352 18.481 20.405 1.00 39.97 243 GLU A N 1
ATOM 1851 C CA . GLU A 1 243 ? 19.965 18.224 21.707 1.00 39.97 243 GLU A CA 1
ATOM 1852 C C . GLU A 1 243 ? 19.217 17.160 22.533 1.00 39.97 243 GLU A C 1
ATOM 1854 O O . GLU A 1 243 ? 17.991 17.041 22.451 1.00 39.97 243 GLU A O 1
ATOM 1859 N N . PRO A 1 244 ? 19.936 16.387 23.368 1.00 40.31 244 PRO A N 1
ATOM 1860 C CA . PRO A 1 244 ? 19.373 15.319 24.177 1.00 40.31 244 PRO A CA 1
ATOM 1861 C C . PRO A 1 244 ? 18.730 15.908 25.441 1.00 40.31 244 PRO A C 1
ATOM 1863 O O . PRO A 1 244 ? 19.273 15.801 26.537 1.00 40.31 244 PRO A O 1
ATOM 1866 N N . GLY A 1 245 ? 17.577 16.552 25.307 1.00 46.75 245 GLY A N 1
ATOM 1867 C CA . GLY A 1 245 ? 16.848 17.111 26.441 1.00 46.75 245 GLY A CA 1
ATOM 1868 C C . GLY A 1 245 ? 15.356 16.887 26.277 1.00 46.75 245 GLY A C 1
ATOM 1869 O O . GLY A 1 245 ? 14.751 17.513 25.420 1.00 46.75 245 GLY A O 1
ATOM 1870 N N . PHE A 1 246 ? 14.780 16.037 27.135 1.00 45.19 246 PHE A N 1
ATOM 1871 C CA . PHE A 1 246 ? 13.351 15.691 27.220 1.00 45.19 246 PHE A CA 1
ATOM 1872 C C . PHE A 1 246 ? 12.828 14.719 26.126 1.00 45.19 246 PHE A C 1
ATOM 1874 O O . PHE A 1 246 ? 12.959 14.957 24.936 1.00 45.19 246 PHE A O 1
ATOM 1881 N N . ASP A 1 247 ? 12.222 13.597 26.542 1.00 47.03 247 ASP A N 1
ATOM 1882 C CA . ASP A 1 247 ? 11.522 12.571 25.725 1.00 47.03 247 ASP A CA 1
ATOM 1883 C C . ASP A 1 247 ? 12.343 11.510 24.945 1.00 47.03 247 ASP A C 1
ATOM 1885 O O . ASP A 1 247 ? 12.059 11.154 23.797 1.00 47.03 247 ASP A O 1
ATOM 1889 N N . SER A 1 248 ? 13.304 10.873 25.626 1.00 53.66 248 SER A N 1
ATOM 1890 C CA . SER A 1 248 ? 14.161 9.793 25.087 1.00 53.66 248 SER A CA 1
ATOM 1891 C C . SER A 1 248 ? 13.406 8.564 24.518 1.00 53.66 248 SER A C 1
ATOM 1893 O O . SER A 1 248 ? 13.781 8.022 23.474 1.00 53.66 248 SER A O 1
ATOM 1895 N N . MET A 1 249 ? 12.300 8.127 25.140 1.00 54.16 249 MET A N 1
ATOM 1896 C CA . MET A 1 249 ? 11.619 6.879 24.744 1.00 54.16 249 MET A CA 1
ATOM 1897 C C . MET A 1 249 ? 10.778 7.025 23.461 1.00 54.16 249 MET A C 1
ATOM 1899 O O . MET A 1 249 ? 10.809 6.158 22.585 1.00 54.16 249 MET A O 1
ATOM 1903 N N . GLY A 1 250 ? 10.056 8.143 23.322 1.00 57.00 250 GLY A N 1
ATOM 1904 C CA . GLY A 1 250 ? 9.249 8.444 22.134 1.00 57.00 250 GLY A CA 1
ATOM 1905 C C . GLY A 1 250 ? 10.110 8.777 20.914 1.00 57.00 250 GLY A C 1
ATOM 1906 O O . GLY A 1 250 ? 9.807 8.338 19.801 1.00 57.00 250 GLY A O 1
ATOM 1907 N N . ALA A 1 251 ? 11.229 9.474 21.129 1.00 61.28 251 ALA A N 1
ATOM 1908 C CA . ALA A 1 251 ? 12.201 9.777 20.085 1.00 61.28 251 ALA A CA 1
ATOM 1909 C C . ALA A 1 251 ? 12.865 8.508 19.520 1.00 61.28 251 ALA A C 1
ATOM 1911 O O . ALA A 1 251 ? 13.001 8.376 18.304 1.00 61.28 251 ALA A O 1
ATOM 1912 N N . SER A 1 252 ? 13.220 7.543 20.378 1.00 64.50 252 SER A N 1
ATOM 1913 C CA . SER A 1 252 ? 13.810 6.264 19.952 1.00 64.50 252 SER A CA 1
ATOM 1914 C C . SER A 1 252 ? 12.838 5.417 19.116 1.00 64.50 252 SER A C 1
ATOM 1916 O O . SER A 1 252 ? 13.192 4.940 18.035 1.00 64.50 252 SER A O 1
ATOM 1918 N N . SER A 1 253 ? 11.573 5.307 19.546 1.00 65.31 253 SER A N 1
ATOM 1919 C CA . SER A 1 253 ? 10.540 4.577 18.794 1.00 65.31 253 SER A CA 1
ATOM 1920 C C . SER A 1 253 ? 10.275 5.192 17.417 1.00 65.31 253 SER A C 1
ATOM 1922 O O . SER A 1 253 ? 10.115 4.451 16.446 1.00 65.31 253 SER A O 1
ATOM 1924 N N . ARG A 1 254 ? 10.244 6.529 17.312 1.00 69.38 254 ARG A N 1
ATOM 1925 C CA . ARG A 1 254 ? 10.047 7.234 16.034 1.00 69.38 254 ARG A CA 1
ATOM 1926 C C . ARG A 1 254 ? 11.222 7.023 15.080 1.00 69.38 254 ARG A C 1
ATOM 1928 O O . ARG A 1 254 ? 11.006 6.655 13.924 1.00 69.38 254 ARG A O 1
ATOM 1935 N N . LYS A 1 255 ? 12.457 7.154 15.579 1.00 73.81 255 LYS A N 1
ATOM 1936 C CA . LYS A 1 255 ? 13.684 6.874 14.811 1.00 73.81 255 LYS A CA 1
ATOM 1937 C C . LYS A 1 255 ? 13.704 5.432 14.291 1.00 73.81 255 LYS A C 1
ATOM 1939 O O . LYS A 1 255 ? 13.988 5.203 13.119 1.00 73.81 255 LYS A O 1
ATOM 1944 N N . SER A 1 256 ? 13.318 4.463 15.126 1.00 78.06 256 SER A N 1
ATOM 1945 C CA . SER A 1 256 ? 13.199 3.056 14.720 1.00 78.06 256 SER A CA 1
ATOM 1946 C C . SER A 1 256 ? 12.135 2.841 13.634 1.00 78.06 256 SER A C 1
ATOM 1948 O O . SER A 1 256 ? 12.401 2.169 12.637 1.00 78.06 256 SER A O 1
ATOM 1950 N N . SER A 1 257 ? 10.941 3.434 13.771 1.00 80.44 257 SER A N 1
ATOM 1951 C CA . SER A 1 257 ? 9.890 3.327 12.747 1.00 80.44 257 SER A CA 1
ATOM 1952 C C . SER A 1 257 ? 10.293 3.953 11.410 1.00 80.44 257 SER A C 1
ATOM 1954 O O . SER A 1 257 ? 10.016 3.374 10.362 1.00 80.44 257 SER A O 1
ATOM 1956 N N . GLN A 1 258 ? 11.016 5.074 11.443 1.00 83.50 258 GLN A N 1
ATOM 1957 C CA . GLN A 1 258 ? 11.520 5.746 10.248 1.00 83.50 258 GLN A CA 1
ATOM 1958 C C . GLN A 1 258 ? 12.590 4.909 9.534 1.00 83.50 258 GLN A C 1
ATOM 1960 O O . GLN A 1 258 ? 12.539 4.756 8.316 1.00 83.50 258 GLN A O 1
ATOM 1965 N N . ALA A 1 259 ? 13.516 4.300 10.281 1.00 86.56 259 ALA A N 1
ATOM 1966 C CA . ALA A 1 259 ? 14.511 3.389 9.716 1.00 86.56 259 ALA A CA 1
ATOM 1967 C C . ALA A 1 259 ? 13.862 2.154 9.062 1.00 86.56 259 ALA A C 1
ATOM 1969 O O . ALA A 1 259 ? 14.280 1.729 7.983 1.00 86.56 259 ALA A O 1
ATOM 1970 N N . ARG A 1 260 ? 12.803 1.602 9.676 1.00 90.06 260 ARG A N 1
ATOM 1971 C CA . ARG A 1 260 ? 12.017 0.512 9.073 1.00 90.06 260 ARG A CA 1
ATOM 1972 C C . ARG A 1 260 ? 11.343 0.958 7.776 1.00 90.06 260 ARG A C 1
ATOM 1974 O O . ARG A 1 260 ? 11.456 0.248 6.781 1.00 90.06 260 ARG A O 1
ATOM 1981 N N . LEU A 1 261 ? 10.706 2.131 7.759 1.00 90.12 261 LEU A N 1
ATOM 1982 C CA . LEU A 1 261 ? 10.087 2.684 6.549 1.00 90.12 261 LEU A CA 1
ATOM 1983 C C . LEU A 1 261 ? 11.107 2.871 5.423 1.00 90.12 261 LEU A C 1
ATOM 1985 O O . LEU A 1 261 ? 10.878 2.382 4.321 1.00 90.12 261 LEU A O 1
ATOM 1989 N N . LEU A 1 262 ? 12.263 3.472 5.715 1.00 90.81 262 LEU A N 1
ATOM 1990 C CA . LEU A 1 262 ? 13.368 3.619 4.763 1.00 90.81 262 LEU A CA 1
ATOM 1991 C C . LEU A 1 262 ? 13.801 2.277 4.158 1.00 90.81 262 LEU A C 1
ATOM 1993 O O . LEU A 1 262 ? 13.968 2.178 2.944 1.00 90.81 262 LEU A O 1
ATOM 1997 N N . CYS A 1 263 ? 13.940 1.233 4.979 1.00 91.94 263 CYS A N 1
ATOM 1998 C CA . CYS A 1 263 ? 14.304 -0.105 4.511 1.00 91.94 263 CYS A CA 1
ATOM 1999 C C . CYS A 1 263 ? 13.252 -0.692 3.554 1.00 91.94 263 CYS A C 1
ATOM 2001 O O . CYS A 1 263 ? 13.597 -1.230 2.499 1.00 91.94 263 CYS A O 1
ATOM 2003 N N . PHE A 1 264 ? 11.964 -0.548 3.879 1.00 94.38 264 PHE A N 1
ATOM 2004 C CA . PHE A 1 264 ? 10.874 -1.021 3.022 1.00 94.38 264 PHE A CA 1
ATOM 2005 C C . PHE A 1 264 ? 10.781 -0.235 1.713 1.00 94.38 264 PHE A C 1
ATOM 2007 O O . PHE A 1 264 ? 10.611 -0.849 0.663 1.00 94.38 264 PHE A O 1
ATOM 2014 N N . VAL A 1 265 ? 10.953 1.088 1.747 1.00 94.62 265 VAL A N 1
ATOM 2015 C CA . VAL A 1 265 ? 10.979 1.938 0.546 1.00 94.62 265 VAL A CA 1
ATOM 2016 C C . VAL A 1 265 ? 12.164 1.570 -0.347 1.00 94.62 265 VAL A C 1
ATOM 2018 O O . VAL A 1 265 ? 11.983 1.330 -1.539 1.00 94.62 265 VAL A O 1
ATOM 2021 N N . ALA A 1 266 ? 13.364 1.436 0.223 1.00 94.38 266 ALA A N 1
ATOM 2022 C CA . ALA A 1 266 ? 14.555 1.017 -0.512 1.00 94.38 266 ALA A CA 1
ATOM 2023 C C . ALA A 1 266 ? 14.378 -0.373 -1.148 1.00 94.38 266 ALA A C 1
ATOM 2025 O O . ALA A 1 266 ? 14.716 -0.582 -2.315 1.00 94.38 266 ALA A O 1
ATOM 2026 N N . THR A 1 267 ? 13.787 -1.313 -0.405 1.00 95.44 267 THR A N 1
ATOM 2027 C CA . THR A 1 267 ? 13.482 -2.660 -0.904 1.00 95.44 267 THR A CA 1
ATOM 2028 C C . THR A 1 267 ? 12.441 -2.621 -2.021 1.00 95.44 267 THR A C 1
ATOM 2030 O O . THR A 1 267 ? 12.607 -3.302 -3.031 1.00 95.44 267 THR A O 1
ATOM 2033 N N . ALA A 1 268 ? 11.392 -1.809 -1.880 1.00 96.25 268 ALA A N 1
ATOM 2034 C CA . ALA A 1 268 ? 10.363 -1.638 -2.899 1.00 96.25 268 ALA A CA 1
ATOM 2035 C C .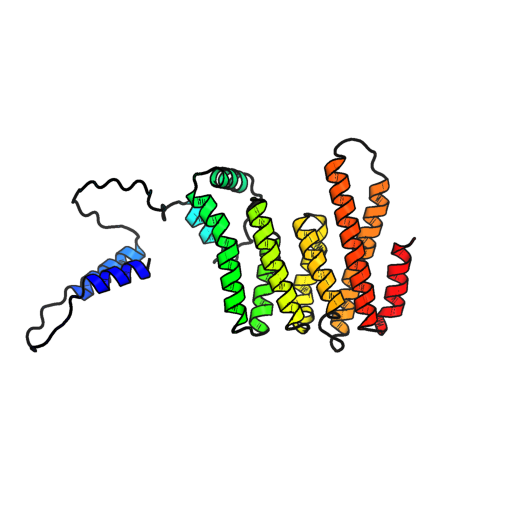 ALA A 1 268 ? 10.953 -1.067 -4.196 1.00 96.25 268 ALA A C 1
ATOM 2037 O O . ALA A 1 268 ? 10.715 -1.625 -5.262 1.00 96.25 268 ALA A O 1
ATOM 2038 N N . ILE A 1 269 ? 11.796 -0.032 -4.099 1.00 95.69 269 ILE A N 1
ATOM 2039 C CA . ILE A 1 269 ? 12.543 0.556 -5.222 1.00 95.69 269 ILE A CA 1
ATOM 2040 C C . ILE A 1 269 ? 13.401 -0.505 -5.924 1.00 95.69 269 ILE A C 1
ATOM 2042 O O . ILE A 1 269 ? 13.354 -0.627 -7.149 1.00 95.69 269 ILE A O 1
ATOM 2046 N N . ALA A 1 270 ? 14.159 -1.301 -5.163 1.00 95.69 270 ALA A N 1
ATOM 2047 C CA . ALA A 1 270 ? 15.019 -2.347 -5.715 1.00 95.69 270 ALA A CA 1
ATOM 2048 C C . ALA A 1 270 ? 14.219 -3.446 -6.436 1.00 95.69 270 ALA A C 1
ATOM 2050 O O . ALA A 1 270 ? 14.562 -3.835 -7.557 1.00 95.69 270 ALA A O 1
ATOM 2051 N N . LYS A 1 271 ? 13.131 -3.929 -5.821 1.00 95.44 271 LYS A N 1
ATOM 2052 C CA . LYS A 1 271 ? 12.257 -4.944 -6.426 1.00 95.44 271 LYS A CA 1
ATOM 2053 C C . LYS A 1 271 ? 11.559 -4.409 -7.675 1.00 95.44 271 LYS A C 1
ATOM 2055 O O . LYS A 1 271 ? 11.593 -5.058 -8.716 1.00 95.44 271 LYS A O 1
ATOM 2060 N N . LEU A 1 272 ? 11.026 -3.191 -7.616 1.00 94.31 272 LEU A N 1
ATOM 2061 C CA . LEU A 1 272 ? 10.345 -2.559 -8.742 1.00 94.31 272 LEU A CA 1
ATOM 2062 C C . LEU A 1 272 ? 11.285 -2.368 -9.940 1.00 94.31 272 LEU A C 1
ATOM 2064 O O . LEU A 1 272 ? 10.895 -2.639 -11.072 1.00 94.31 272 LEU A O 1
ATOM 2068 N N . ALA A 1 273 ? 12.544 -1.998 -9.692 1.00 93.50 273 ALA A N 1
ATOM 2069 C CA . ALA A 1 273 ? 13.580 -1.904 -10.719 1.00 93.50 273 ALA A CA 1
ATOM 2070 C C . ALA A 1 273 ? 14.045 -3.261 -11.275 1.00 93.50 273 ALA A C 1
ATOM 2072 O O . ALA A 1 273 ? 14.568 -3.325 -12.388 1.00 93.50 273 ALA A O 1
ATOM 2073 N N . THR A 1 274 ? 13.853 -4.344 -10.519 1.00 92.50 274 THR A N 1
ATOM 2074 C CA . THR A 1 274 ? 14.094 -5.714 -10.996 1.00 92.50 274 THR A CA 1
ATOM 2075 C C . THR A 1 274 ? 12.963 -6.170 -11.918 1.00 92.50 274 THR A C 1
ATOM 2077 O O . THR A 1 274 ? 13.224 -6.780 -12.951 1.00 92.50 274 THR A O 1
ATOM 2080 N N . CYS A 1 275 ? 11.713 -5.827 -11.590 1.00 91.31 275 CYS A N 1
ATOM 2081 C CA . CYS A 1 275 ? 10.555 -6.084 -12.449 1.00 91.31 275 CYS A CA 1
ATOM 2082 C C . CYS A 1 275 ? 10.556 -5.213 -13.718 1.00 91.31 275 CYS A C 1
ATOM 2084 O O . CYS A 1 275 ? 10.184 -5.688 -14.788 1.00 91.31 275 CYS A O 1
ATOM 2086 N N . HIS A 1 276 ? 10.989 -3.953 -13.606 1.00 92.62 276 HIS A N 1
ATOM 2087 C CA . HIS A 1 276 ? 11.013 -2.966 -14.688 1.00 92.62 276 HIS A CA 1
ATOM 2088 C C . HIS A 1 276 ? 12.440 -2.460 -14.910 1.00 92.62 276 HIS A C 1
ATOM 2090 O O . HIS A 1 276 ? 12.868 -1.465 -14.323 1.00 92.62 276 HIS A O 1
ATOM 2096 N N . SER A 1 277 ? 13.180 -3.138 -15.792 1.00 90.06 277 SER A N 1
ATOM 2097 C CA . SER A 1 277 ? 14.618 -2.908 -16.019 1.00 90.06 277 SER A CA 1
ATOM 2098 C C . SER A 1 277 ? 14.983 -1.480 -16.445 1.00 90.06 277 SER A C 1
ATOM 2100 O O . SER A 1 277 ? 16.123 -1.054 -16.273 1.00 90.06 277 SER A O 1
ATOM 2102 N N . GLU A 1 278 ? 14.027 -0.722 -16.984 1.00 92.12 278 GLU A N 1
ATOM 2103 C CA . GLU A 1 278 ? 14.185 0.695 -17.339 1.00 92.12 278 GLU A CA 1
ATOM 2104 C C . GLU A 1 278 ? 14.429 1.607 -16.125 1.00 92.12 278 GLU A C 1
ATOM 2106 O O . GLU A 1 278 ? 15.083 2.640 -16.253 1.00 92.12 278 GLU A O 1
ATOM 2111 N N . LEU A 1 279 ? 13.972 1.208 -14.934 1.00 93.56 279 LEU A N 1
ATOM 2112 C CA . LEU A 1 279 ? 14.143 1.971 -13.693 1.00 93.56 279 LEU A CA 1
ATOM 2113 C C . LEU A 1 279 ? 15.485 1.684 -13.002 1.00 93.56 279 LEU A C 1
ATOM 2115 O O . LEU A 1 279 ? 15.881 2.401 -12.086 1.00 93.56 279 LEU A O 1
ATOM 2119 N N . LEU A 1 280 ? 16.212 0.655 -13.442 1.00 92.75 280 LEU A N 1
ATOM 2120 C CA . LEU A 1 280 ? 17.417 0.149 -12.784 1.00 92.75 280 LEU A CA 1
ATOM 2121 C C . LEU A 1 280 ? 18.552 1.184 -12.658 1.00 92.75 280 LEU A C 1
ATOM 2123 O O . LEU A 1 280 ? 19.111 1.297 -11.562 1.00 92.75 280 LEU A O 1
ATOM 2127 N N . PRO A 1 281 ? 18.897 1.981 -13.691 1.00 92.38 281 PRO A N 1
ATOM 2128 C CA . PRO A 1 281 ? 19.913 3.024 -13.549 1.00 92.38 281 PRO A CA 1
ATOM 2129 C C . PRO A 1 281 ? 19.533 4.060 -12.487 1.00 92.38 281 PRO A C 1
ATOM 2131 O O . PRO A 1 281 ? 20.371 4.441 -11.671 1.00 92.38 281 PRO A O 1
ATOM 2134 N N . ARG 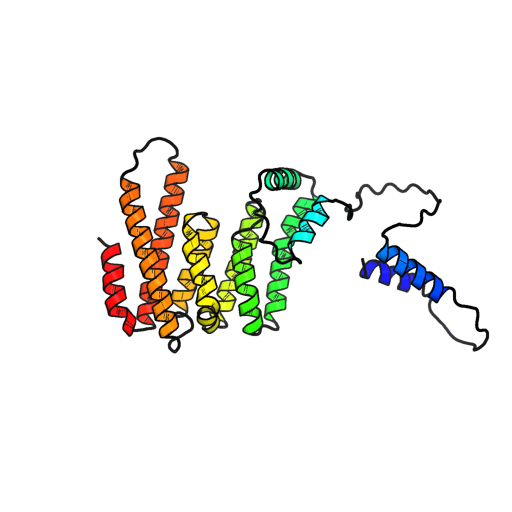A 1 282 ? 18.257 4.465 -12.459 1.00 93.31 282 ARG A N 1
ATOM 2135 C CA . ARG A 1 282 ? 17.728 5.433 -11.493 1.00 93.31 282 ARG A CA 1
ATOM 2136 C C . ARG A 1 282 ? 17.756 4.855 -10.080 1.00 93.31 282 ARG A C 1
ATOM 2138 O O . ARG A 1 282 ? 18.338 5.471 -9.197 1.00 93.31 282 ARG A O 1
ATOM 2145 N N . ALA A 1 283 ? 17.274 3.624 -9.901 1.00 93.38 283 ALA A N 1
ATOM 2146 C CA . ALA A 1 283 ? 17.300 2.906 -8.627 1.00 93.38 283 ALA A CA 1
ATOM 2147 C C . ALA A 1 283 ? 18.706 2.815 -8.027 1.00 93.38 283 ALA A C 1
ATOM 2149 O O . ALA A 1 283 ? 18.880 3.056 -6.836 1.00 93.38 283 ALA A O 1
ATOM 2150 N N . ARG A 1 284 ? 19.730 2.526 -8.842 1.00 92.00 284 ARG A N 1
ATOM 2151 C CA . ARG A 1 284 ? 21.124 2.500 -8.372 1.00 92.00 284 ARG A CA 1
ATOM 2152 C C . ARG A 1 284 ? 21.564 3.846 -7.801 1.00 92.00 284 ARG A C 1
ATOM 2154 O O . ARG A 1 284 ? 22.203 3.868 -6.755 1.00 92.00 284 ARG A O 1
ATOM 2161 N N . VAL A 1 285 ? 21.211 4.952 -8.456 1.00 91.69 285 VAL A N 1
ATOM 2162 C CA . VAL A 1 285 ? 21.551 6.305 -7.987 1.00 91.69 285 VAL A CA 1
ATOM 2163 C C . VAL A 1 285 ? 20.793 6.653 -6.706 1.00 91.69 285 VAL A C 1
ATOM 2165 O O . VAL A 1 285 ? 21.403 7.154 -5.761 1.00 91.69 285 VAL A O 1
ATOM 2168 N N . SER A 1 286 ? 19.490 6.367 -6.643 1.00 88.75 286 SER A N 1
ATOM 2169 C CA . SER A 1 286 ? 18.665 6.659 -5.465 1.00 88.75 286 SER A CA 1
ATOM 2170 C C . SER A 1 286 ? 19.126 5.853 -4.247 1.00 88.75 286 SER A C 1
ATOM 2172 O O . SER A 1 286 ? 19.274 6.406 -3.161 1.00 88.75 286 SER A O 1
ATOM 2174 N N . LEU A 1 287 ? 19.426 4.562 -4.431 1.00 89.25 287 LEU A N 1
ATOM 2175 C CA . LEU A 1 287 ? 19.863 3.669 -3.355 1.00 89.25 287 LEU A CA 1
ATOM 2176 C C . LEU A 1 287 ? 21.314 3.910 -2.924 1.00 89.25 287 LEU A C 1
ATOM 2178 O O . LEU A 1 287 ? 21.616 3.773 -1.741 1.00 89.25 287 LEU A O 1
ATOM 2182 N N . ALA A 1 288 ? 22.208 4.324 -3.829 1.00 87.06 288 ALA A N 1
ATOM 2183 C CA . ALA A 1 288 ? 23.578 4.688 -3.459 1.00 87.06 288 ALA A CA 1
ATOM 2184 C C . ALA A 1 288 ? 23.612 5.814 -2.411 1.00 87.06 288 ALA A C 1
ATOM 2186 O O . ALA A 1 288 ? 24.447 5.790 -1.513 1.00 87.06 288 ALA A O 1
ATOM 2187 N N . LYS A 1 289 ? 22.656 6.750 -2.473 1.00 82.75 289 LYS A N 1
ATOM 2188 C CA . LYS A 1 289 ? 22.519 7.853 -1.508 1.00 82.75 289 LYS A CA 1
ATOM 2189 C C . LYS A 1 289 ? 22.043 7.419 -0.116 1.00 82.75 289 LYS A C 1
ATOM 2191 O O . LYS A 1 289 ? 22.140 8.207 0.816 1.00 82.75 289 LYS A O 1
ATOM 2196 N N . VAL A 1 290 ? 21.514 6.201 0.029 1.00 77.56 290 VAL A N 1
ATOM 2197 C CA . VAL A 1 290 ? 21.090 5.637 1.325 1.00 77.56 290 VAL A CA 1
ATOM 2198 C C . VAL A 1 290 ? 22.289 5.101 2.110 1.00 77.56 290 VAL A C 1
ATOM 2200 O O . VAL A 1 290 ? 22.274 5.104 3.335 1.00 77.56 290 VAL A O 1
ATOM 2203 N N . VAL A 1 291 ? 23.323 4.632 1.404 1.00 60.94 291 VAL A N 1
ATOM 2204 C CA . VAL A 1 291 ? 24.531 4.029 1.994 1.00 60.94 291 VAL A CA 1
ATOM 2205 C C . VAL A 1 291 ? 25.560 5.093 2.415 1.00 60.94 291 VAL A C 1
ATOM 2207 O O . VAL A 1 291 ? 26.471 4.791 3.182 1.00 60.94 291 VAL A O 1
ATOM 2210 N N . THR A 1 292 ? 25.408 6.333 1.938 1.00 47.22 292 THR A N 1
ATOM 2211 C CA . THR A 1 292 ? 26.282 7.490 2.221 1.00 47.22 292 THR A CA 1
ATOM 2212 C C . THR A 1 292 ? 25.725 8.420 3.287 1.00 47.22 292 THR A C 1
ATOM 2214 O O . THR A 1 292 ? 26.504 8.852 4.157 1.00 47.22 292 THR A O 1
#

Foldseek 3Di:
DVVVVVVVVVVVDPDDDDDDDDDDDPDPVVVVVVVVVVCVVPVDDDDDDDDDDDDDPPPPPPPVPVVVVVVVVQPPPPPDRPQCPPPVNLVVLVVLVVDDDPSVVVLVCVLVVLVVVLVVCVVPDDLVVLLVVLLVLLSVLNRDRPDPVSNVSSNVSSLVSNLVSCVVFVQSLLVCLPSLLVLLVPLLPDVSSLVVNLSSLQSCLVSLSRALVSQVSLVVSLVSLLVVLVVLVVVLVVVVPDDPDDDPPVSVVSNVSSVSSNVSSLSSNVSNCVSPVVCVVVSCVSNVVVVD

Radius of gyration: 27.82 Å; chains: 1; bounding box: 94×46×56 Å

InterPro domains:
  IPR056856 AP-5 complex subunit zeta-1, C-terminal TPR domain [PF25154] (107-291)

Sequence (292 aa):
MLVVALEKVERSSGTLIGSSIATIQKSAAPEMLLALMDEAYTGSAIEDPSGNSGSDDSGPLDLADPMFLDLLKNENDGIVAKHWTSPTISSTLQAAVNSPQSDRLKLQMAPRFLTLYFATTWRGVNDSLLCALIPVVMSRYAAMFPDKVFSFEVRKRLSDFMLAAFQCSPDIIAVLKKPITDRIGEAHDNPAKTELALHLCWAIGEHGAGGINRKDVARELFENLELLLYENLATSRLGLSQEPGFDSMGASSRKSSQARLLCFVATAIAKLATCHSELLPRARVSLAKVVT

pLDDT: mean 72.7, std 20.59, range [29.53, 96.25]

Organism: Arundo donax (NCBI:txid35708)